Protein AF-A0A7V7VVN2-F1 (afdb_monomer)

Sequence (238 aa):
MSSIFFHPATLAVAMTALPSSGQALAQCAPSSPGPISISSGSCSDPALTIRESANAAPVVDVSGTGSYSGTSVLLTATGTGHGMQVSGNGTATLIGTSPDDVSEVITNGTGGHGLYAVDGGVIEGSYTTVTTYGVSAVGANSSITLIDSSVSTVEENSHGAYAAGGGTITLTRTDFTIYGTAASAAFADAGGEVTLNDLNTFSFGDNAPGAVASGADSNLYGYHSLVVSLKWVRKGTR

Solvent-accessible surface area (backbone atoms only — not comparable to full-atom values): 10818 Å² total; per-residue (Å²): 142,83,88,85,84,84,78,86,80,81,80,80,82,79,77,79,77,72,78,72,77,69,68,73,81,56,40,59,52,50,60,74,51,42,38,32,71,32,54,56,59,60,27,73,45,56,69,72,39,47,26,33,17,73,42,68,53,33,14,35,33,24,24,49,59,3,35,41,37,34,29,24,23,39,27,36,6,60,11,48,6,21,12,29,34,23,21,36,65,4,34,36,38,33,32,22,86,37,93,90,40,38,16,37,23,35,18,71,16,73,89,27,27,12,38,34,14,28,61,27,0,33,37,41,31,28,20,25,38,26,32,48,19,18,34,37,11,33,25,56,66,3,24,37,40,36,33,57,20,38,30,27,24,63,39,66,63,34,37,33,31,34,13,23,50,41,2,31,33,41,36,33,45,30,37,32,45,32,32,19,44,53,12,21,41,34,34,10,30,43,33,1,28,37,37,42,28,47,30,45,40,39,26,40,40,57,75,25,47,59,64,47,62,38,65,63,76,30,36,73,44,76,45,74,70,70,49,74,53,79,62,87,71,80,84,75,87,126

pLDDT: mean 85.25, std 18.92, range [32.41, 98.88]

Radius of gyration: 24.12 Å; Cα contacts (8 Å, |Δi|>4): 794; chains: 1; bounding box: 93×46×77 Å

Foldseek 3Di:
DDDDDDDDDDDDPPPPPDPPPVVVPPQAPPAPQEAGAFQDDEHEDEAATHYEDAEQAESYHWHHAYEYEYELYEFYYNEQHESYEFEDCYEYEFEYPDLVRANEFHHNYPNYASAHFEHQGEYEYESYEYPAAAYEFEAANGEYEYECYEFEHAEALGENYEFEHNGEYEYAAYEYHYHHALYEPEEWEHQTEYEAHNYEYDYDDHNYYHYDFYHPNTYYHYDPDYDYDDDDDDPDDD

InterPro domains:
  IPR012332 Autotransporter, pectate lyase C-like domain superfamily [G3DSA:2.160.20.20] (9-230)

Organism: NCBI:txid94626

Nearest PDB structures (foldseek):
  4mxn-assembly3_C  T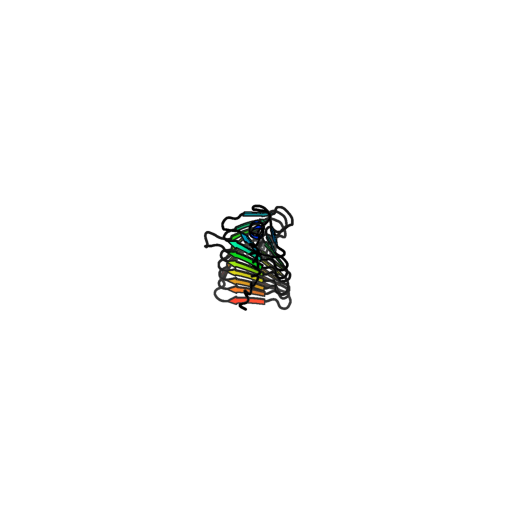M=2.514E-01  e=1.419E-01  Parabacteroides merdae ATCC 43184
  1qjv-assembly2_B  TM=4.614E-01  e=3.048E+00  Dickeya chrysanthemi
  1qcx-assembly1_A  TM=2.615E-01  e=4.143E+00  Aspergillus niger

Secondary structure (DSSP, 8-state):
-----------------PPPGGGSSSTTPSPTTS-EEESSSEEEE-TT-EEEE-SSS-SEEE-TT-EEEEES-EEEE-SSS-SEEEETT-EEEEE-SBTTB-EEEEE-STT--SEEEETT-EEEEESEEEEES-EEEESTT-EEEEES-EEEE-STT-EEEEEETT-EEEEES-EEEEESTT-EEEEEETT-EEEEES-EEEEESTT--SEEEESTT-EEEEES--EEEE--------

Mean predicted aligned error: 9.34 Å

Structure (mmCIF, N/CA/C/O backbone):
data_AF-A0A7V7VVN2-F1
#
_entry.id   AF-A0A7V7VVN2-F1
#
loop_
_atom_site.group_PDB
_atom_site.id
_atom_site.type_symbol
_atom_site.label_atom_id
_atom_site.label_alt_id
_atom_site.label_comp_id
_atom_site.label_asym_id
_atom_site.label_entity_id
_atom_site.label_seq_id
_atom_site.pdbx_PDB_ins_code
_atom_site.Cartn_x
_atom_site.Cartn_y
_atom_site.Cartn_z
_atom_site.occupancy
_atom_site.B_iso_or_equiv
_atom_site.auth_seq_id
_atom_site.auth_comp_id
_atom_site.auth_asym_id
_atom_site.auth_atom_id
_atom_site.pdbx_PDB_model_num
ATOM 1 N N . MET A 1 1 ? -63.634 -33.783 54.717 1.00 43.59 1 MET A N 1
ATOM 2 C CA . MET A 1 1 ? -62.270 -34.031 54.209 1.00 43.59 1 MET A CA 1
ATOM 3 C C . MET A 1 1 ? -62.188 -33.476 52.796 1.00 43.59 1 MET A C 1
ATOM 5 O O . MET A 1 1 ? -62.618 -34.158 51.883 1.00 43.59 1 MET A O 1
ATOM 9 N N . SER A 1 2 ? -61.702 -32.246 52.629 1.00 40.12 2 SER A N 1
ATOM 10 C CA . SER A 1 2 ? -61.303 -31.709 51.320 1.00 40.12 2 SER A CA 1
ATOM 11 C C . SER A 1 2 ? -60.062 -30.854 51.540 1.00 40.12 2 SER A C 1
ATOM 13 O O . SER A 1 2 ? -60.111 -29.868 52.269 1.00 40.12 2 SER A O 1
ATOM 15 N N . SER A 1 3 ? -58.940 -31.324 50.999 1.00 45.97 3 SER A N 1
ATOM 16 C CA . SER A 1 3 ? -57.610 -30.731 51.133 1.00 45.97 3 SER A CA 1
ATOM 17 C C . SER A 1 3 ? -57.438 -29.595 50.125 1.00 45.97 3 SER A C 1
ATOM 19 O O . SER A 1 3 ? -57.716 -29.781 48.941 1.00 45.97 3 SER A O 1
ATOM 21 N N . ILE A 1 4 ? -56.972 -28.437 50.591 1.00 45.12 4 ILE A N 1
ATOM 22 C CA . ILE A 1 4 ? -56.553 -27.306 49.759 1.00 45.12 4 ILE A CA 1
ATOM 23 C C . ILE A 1 4 ? -55.031 -27.415 49.616 1.00 45.12 4 ILE A C 1
ATOM 25 O O . ILE A 1 4 ? -54.302 -27.195 50.580 1.00 45.12 4 ILE A O 1
ATOM 29 N N . PHE A 1 5 ? -54.549 -27.780 48.427 1.00 43.75 5 PHE A N 1
ATOM 30 C CA . PHE A 1 5 ? -53.121 -27.768 48.104 1.00 43.75 5 PHE A CA 1
ATOM 31 C C . PHE A 1 5 ? -52.733 -26.398 47.536 1.00 43.75 5 PHE A C 1
ATOM 33 O O . PHE A 1 5 ? -53.078 -26.070 46.402 1.00 43.75 5 PHE A O 1
ATOM 40 N N . PHE A 1 6 ? -51.991 -25.610 48.314 1.00 39.72 6 PHE A N 1
ATOM 41 C CA . PHE A 1 6 ? -51.293 -24.420 47.827 1.00 39.72 6 PHE A CA 1
ATOM 42 C C . PHE A 1 6 ? -49.953 -24.834 47.202 1.00 39.72 6 PHE A C 1
ATOM 44 O O . PHE A 1 6 ? -49.090 -25.378 47.886 1.00 39.72 6 PHE A O 1
ATOM 51 N N . HIS A 1 7 ? -49.785 -24.575 45.904 1.00 41.22 7 HIS A N 1
ATOM 52 C CA . HIS A 1 7 ? -48.501 -24.674 45.205 1.00 41.22 7 HIS A CA 1
ATOM 53 C C . HIS A 1 7 ? -47.786 -23.313 45.260 1.00 41.22 7 HIS A C 1
ATOM 55 O O . HIS A 1 7 ? -48.361 -22.325 44.797 1.00 41.22 7 HIS A O 1
ATOM 61 N N . PRO A 1 8 ? -46.550 -23.219 45.777 1.00 46.47 8 PRO A N 1
ATOM 62 C CA . PRO A 1 8 ? -45.739 -22.019 45.623 1.00 46.47 8 PRO A CA 1
ATOM 63 C C . PRO A 1 8 ? -45.139 -21.983 44.210 1.00 46.47 8 PRO A C 1
ATOM 65 O O . PRO A 1 8 ? -44.318 -22.823 43.848 1.00 46.47 8 PRO A O 1
ATOM 68 N N . ALA A 1 9 ? -45.562 -21.010 43.403 1.00 46.16 9 ALA A N 1
ATOM 69 C CA . ALA A 1 9 ? -44.950 -20.709 42.114 1.00 46.16 9 ALA A CA 1
ATOM 70 C C . ALA A 1 9 ? -43.686 -19.864 42.338 1.00 46.16 9 ALA A C 1
ATOM 72 O O . ALA A 1 9 ? -43.759 -18.689 42.696 1.00 46.16 9 ALA A O 1
ATOM 73 N N . THR A 1 10 ? -42.517 -20.468 42.147 1.00 52.72 10 THR A N 1
ATOM 74 C CA . THR A 1 10 ? -41.225 -19.779 42.111 1.00 52.72 10 THR A CA 1
ATOM 75 C C . THR A 1 10 ? -41.115 -18.993 40.803 1.00 52.72 10 THR A C 1
ATOM 77 O O . THR A 1 10 ? -40.982 -19.571 39.727 1.00 52.72 10 THR A O 1
ATOM 80 N N . LEU A 1 11 ? -41.189 -17.663 40.886 1.00 41.72 11 LEU A N 1
ATOM 81 C CA . LEU A 1 11 ? -40.954 -16.766 39.755 1.00 41.72 11 LEU A CA 1
ATOM 82 C C . LEU A 1 11 ? -39.443 -16.720 39.463 1.00 41.72 11 LEU A C 1
ATOM 84 O O . LEU A 1 11 ? -38.673 -16.158 40.242 1.00 41.72 11 LEU A O 1
ATOM 88 N N . ALA A 1 12 ? -39.006 -17.319 38.357 1.00 46.41 12 ALA A N 1
ATOM 89 C CA . ALA A 1 12 ? -37.645 -17.156 37.860 1.00 46.41 12 ALA A CA 1
ATOM 90 C C . ALA A 1 12 ? -37.516 -15.772 37.204 1.00 46.41 12 ALA A C 1
ATOM 92 O O . ALA A 1 12 ? -38.099 -15.515 36.151 1.00 46.41 12 ALA A O 1
ATOM 93 N N . VAL A 1 13 ? -36.769 -14.868 37.838 1.00 50.28 13 VAL A N 1
ATOM 94 C CA . VAL A 1 13 ? -36.399 -13.575 37.252 1.00 50.28 13 VAL A CA 1
ATOM 95 C C . VAL A 1 13 ? -35.344 -13.836 36.180 1.00 50.28 13 VAL A C 1
ATOM 97 O O . VAL A 1 13 ? -34.174 -14.059 36.484 1.00 50.28 13 VAL A O 1
ATOM 100 N N . ALA A 1 14 ? -35.760 -13.833 34.915 1.00 50.06 14 ALA A N 1
ATOM 101 C CA . ALA A 1 14 ? -34.842 -13.770 33.789 1.00 50.06 14 ALA A CA 1
ATOM 102 C C . ALA A 1 14 ? -34.215 -12.369 33.762 1.00 50.06 14 ALA A C 1
ATOM 104 O O . ALA A 1 14 ? -34.822 -11.410 33.287 1.00 50.06 14 ALA A O 1
ATOM 105 N N . MET A 1 15 ? -33.007 -12.236 34.312 1.00 48.28 15 MET A N 1
ATOM 106 C CA . MET A 1 15 ? -32.186 -11.050 34.093 1.00 48.28 15 MET A CA 1
ATOM 107 C C . MET A 1 15 ? -31.714 -11.056 32.640 1.00 48.28 15 MET A C 1
ATOM 109 O O . MET A 1 15 ? -30.747 -11.724 32.285 1.00 48.28 15 MET A O 1
ATOM 113 N N . THR A 1 16 ? -32.416 -10.319 31.785 1.00 50.59 16 THR A N 1
ATOM 114 C CA . THR A 1 16 ? -31.908 -9.926 30.473 1.00 50.59 16 THR A CA 1
ATOM 115 C C . THR A 1 16 ? -30.724 -8.992 30.697 1.00 50.59 16 THR A C 1
ATOM 117 O O . THR A 1 16 ? -30.901 -7.796 30.932 1.00 50.59 16 THR A O 1
ATOM 120 N N . ALA A 1 17 ? -29.512 -9.546 30.679 1.00 51.75 17 ALA A N 1
ATOM 121 C CA . ALA A 1 17 ? -28.296 -8.760 30.570 1.00 51.75 17 ALA A CA 1
ATOM 122 C C . ALA A 1 17 ? -28.337 -8.033 29.219 1.00 51.75 17 ALA A C 1
ATOM 124 O O . ALA A 1 17 ? -28.135 -8.638 28.168 1.00 51.75 17 ALA A O 1
ATOM 125 N N . LEU A 1 18 ? -28.665 -6.741 29.245 1.00 44.03 18 LEU A N 1
ATOM 126 C CA . LEU A 1 18 ? -28.418 -5.847 28.121 1.00 44.03 18 LEU A CA 1
ATOM 127 C C . LEU A 1 18 ? -26.902 -5.870 27.865 1.00 44.03 18 LEU A C 1
ATOM 129 O O . LEU A 1 18 ? -26.152 -5.537 28.789 1.00 44.03 18 LEU A O 1
ATOM 133 N N . PRO A 1 19 ? -26.421 -6.283 26.678 1.00 47.06 19 PRO A N 1
ATOM 134 C CA . PRO A 1 19 ? -25.006 -6.175 26.371 1.00 47.06 19 PRO A CA 1
ATOM 135 C C . PRO A 1 19 ? -24.625 -4.698 26.461 1.00 47.06 19 PRO A C 1
ATOM 137 O O . PRO A 1 19 ? -25.314 -3.825 25.928 1.00 47.06 19 PRO A O 1
ATOM 140 N N . SER A 1 20 ? -23.561 -4.413 27.209 1.00 42.78 20 SER A N 1
ATOM 141 C CA . SER A 1 20 ? -23.074 -3.057 27.390 1.00 42.78 20 SER A CA 1
ATOM 142 C C . SER A 1 20 ? -22.693 -2.482 26.025 1.00 42.78 20 SER A C 1
ATOM 144 O O . SER A 1 20 ? -21.776 -2.943 25.350 1.00 42.78 20 SER A O 1
ATOM 146 N N . SER A 1 21 ? -23.374 -1.416 25.620 1.00 50.53 21 SER A N 1
ATOM 147 C CA . SER A 1 21 ? -23.094 -0.634 24.410 1.00 50.53 21 SER A CA 1
ATOM 148 C C . SER A 1 21 ? -21.743 0.107 24.451 1.00 50.53 21 SER A C 1
ATOM 150 O O . SER A 1 21 ? -21.487 0.979 23.627 1.00 50.53 21 SER A O 1
ATOM 152 N N . GLY A 1 22 ? -20.861 -0.231 25.399 1.00 44.03 22 GLY A N 1
ATOM 153 C CA . GLY A 1 22 ? -19.520 0.336 25.535 1.00 44.03 22 GLY A CA 1
ATOM 154 C C . GLY A 1 22 ? -18.518 -0.172 24.493 1.00 44.03 22 GLY A C 1
ATOM 155 O O . GLY A 1 22 ? -17.487 0.463 24.309 1.00 44.03 22 GLY A O 1
ATOM 156 N N . GLN A 1 23 ? -18.808 -1.270 23.781 1.00 45.94 23 GLN A N 1
ATOM 157 C CA . GLN A 1 23 ? -17.908 -1.794 22.741 1.00 45.94 23 GLN A CA 1
ATOM 158 C C . GLN A 1 23 ? -17.978 -1.037 21.405 1.00 45.94 23 GLN A C 1
ATOM 160 O O . GLN A 1 23 ? -17.059 -1.155 20.602 1.00 45.94 23 GLN A O 1
ATOM 165 N N . ALA A 1 24 ? -19.020 -0.236 21.161 1.00 42.53 24 ALA A N 1
ATOM 166 C CA . ALA A 1 24 ? -19.180 0.480 19.891 1.00 42.53 24 ALA A CA 1
ATOM 167 C C . ALA A 1 24 ? -18.368 1.790 19.815 1.00 42.53 24 ALA A C 1
ATOM 169 O O . ALA A 1 24 ? -18.015 2.226 18.728 1.00 42.53 24 ALA A O 1
ATOM 170 N N . LEU A 1 25 ? -18.035 2.415 20.953 1.00 44.66 25 LEU A N 1
ATOM 171 C CA . LEU A 1 25 ? -17.376 3.733 20.987 1.00 44.66 25 LEU A CA 1
ATOM 172 C C . LEU A 1 25 ? -15.837 3.675 21.003 1.00 44.66 25 LEU A C 1
ATOM 174 O O . LEU A 1 25 ? -15.193 4.713 20.891 1.00 44.66 25 LEU A O 1
ATOM 178 N N . ALA A 1 26 ? -15.241 2.485 21.130 1.00 58.12 26 ALA A N 1
ATOM 179 C CA . ALA A 1 26 ? -13.785 2.294 21.174 1.00 58.12 26 ALA A CA 1
ATOM 180 C C . ALA A 1 26 ? -13.208 1.631 19.911 1.00 58.12 26 ALA A C 1
ATOM 182 O O . ALA A 1 26 ? -12.018 1.330 19.882 1.00 58.12 26 ALA A O 1
ATOM 183 N N . GLN A 1 27 ? -14.030 1.394 18.880 1.00 71.94 27 GLN A N 1
ATOM 184 C CA . GLN A 1 27 ? -13.643 0.586 17.716 1.00 71.94 27 GLN A CA 1
ATOM 185 C C . GLN A 1 27 ? -12.434 1.150 16.961 1.00 71.94 27 GLN A C 1
ATOM 187 O O . GLN A 1 27 ? -11.664 0.382 16.404 1.00 71.94 27 GLN A O 1
ATOM 192 N N . CYS A 1 28 ? -12.233 2.469 16.993 1.00 83.69 28 CYS A N 1
ATOM 193 C CA . CYS A 1 28 ? -11.186 3.159 16.243 1.00 83.69 28 CYS A CA 1
ATOM 194 C C . CYS A 1 28 ? -10.480 4.232 17.080 1.00 83.69 28 CYS A C 1
ATOM 196 O O . CYS A 1 28 ? -10.385 5.388 16.663 1.00 83.69 28 CYS A O 1
ATOM 198 N N . ALA A 1 29 ? -10.059 3.879 18.297 1.00 86.06 29 ALA A N 1
ATOM 199 C CA . ALA A 1 29 ? -9.281 4.774 19.148 1.00 86.06 29 ALA A CA 1
ATOM 200 C C . ALA A 1 29 ? -7.781 4.735 18.780 1.00 86.06 29 ALA A C 1
ATOM 202 O O . ALA A 1 29 ? -7.261 3.651 18.513 1.00 86.06 29 ALA A O 1
ATOM 203 N N . PRO A 1 30 ? -7.062 5.872 18.840 1.00 88.62 30 PRO A N 1
ATOM 204 C CA . PRO A 1 30 ? -7.548 7.234 19.074 1.00 88.62 30 PRO A CA 1
ATOM 205 C C . PRO A 1 30 ? -8.419 7.766 17.926 1.00 88.62 30 PRO A C 1
ATOM 207 O O . PRO A 1 30 ? -8.302 7.349 16.773 1.00 88.62 30 PRO A O 1
ATOM 210 N N . SER A 1 31 ? -9.298 8.717 18.254 1.00 87.38 31 SER A N 1
ATOM 211 C CA . SER A 1 31 ? -10.124 9.390 17.252 1.00 87.38 31 SER A CA 1
ATOM 212 C C . SER A 1 31 ? -9.262 10.085 16.199 1.00 87.38 31 SER A C 1
ATOM 214 O O . SER A 1 31 ? -8.159 10.555 16.493 1.00 87.38 31 SER A O 1
ATOM 216 N N . SER A 1 32 ? -9.806 10.201 14.989 1.00 89.19 32 SER A N 1
ATOM 217 C CA . SER A 1 32 ? -9.239 11.034 13.927 1.00 89.19 32 SER A CA 1
ATOM 218 C C . SER A 1 32 ? -8.859 12.435 14.459 1.00 89.19 32 SER A C 1
ATOM 220 O O . SER A 1 32 ? -9.611 12.998 15.265 1.00 89.19 32 SER A O 1
ATOM 222 N N . PRO A 1 33 ? -7.690 12.987 14.074 1.00 94.00 33 PRO A N 1
ATOM 223 C CA . PRO A 1 33 ? -6.771 12.496 13.041 1.00 94.00 33 PRO A CA 1
ATOM 224 C C . PRO A 1 33 ? -5.672 11.535 13.535 1.00 94.00 33 PRO A C 1
ATOM 226 O O . PRO A 1 33 ? -4.706 11.306 12.819 1.00 94.00 33 PRO A O 1
ATOM 229 N N . GLY A 1 34 ? -5.766 10.971 14.744 1.00 94.69 34 GLY A N 1
ATOM 230 C CA . GLY A 1 34 ? -4.698 10.122 15.291 1.00 94.69 34 GLY A CA 1
ATOM 231 C C . GLY A 1 34 ? -4.498 8.784 14.551 1.00 94.69 34 GLY A C 1
ATOM 232 O O . GLY A 1 34 ? -5.464 8.248 13.990 1.00 94.69 34 GLY A O 1
ATOM 233 N N . PRO A 1 35 ? -3.276 8.213 14.588 1.00 96.44 35 PRO A N 1
ATOM 234 C CA . PRO A 1 35 ? -3.008 6.889 14.035 1.00 96.44 35 PRO A CA 1
ATOM 235 C C . PRO A 1 35 ? -3.630 5.803 14.915 1.00 96.44 35 PRO A C 1
ATOM 237 O O . PRO A 1 35 ? -3.814 6.014 16.113 1.00 96.44 35 PRO A O 1
ATOM 240 N N . ILE A 1 36 ? -3.918 4.633 14.349 1.00 96.81 36 ILE A N 1
ATOM 241 C CA . ILE A 1 36 ? -4.551 3.512 15.063 1.00 96.81 36 ILE A CA 1
ATOM 242 C C . ILE A 1 36 ? -3.687 2.259 15.018 1.00 96.81 36 ILE A C 1
ATOM 244 O O . ILE A 1 36 ? -2.997 2.009 14.034 1.00 96.81 36 ILE A O 1
ATOM 248 N N . SER A 1 37 ? -3.769 1.456 16.079 1.00 96.81 37 SER A N 1
ATOM 249 C CA . SER A 1 37 ? -3.183 0.116 16.137 1.00 96.81 37 SER A CA 1
ATOM 250 C C . SER A 1 37 ? -4.231 -0.876 16.641 1.00 96.81 37 SER A C 1
ATOM 252 O O . SER A 1 37 ? -4.845 -0.663 17.690 1.00 96.81 37 SER A O 1
ATOM 254 N N . ILE A 1 38 ? -4.475 -1.935 15.868 1.00 96.88 38 ILE A N 1
ATOM 255 C CA . ILE A 1 38 ? -5.546 -2.914 16.080 1.00 96.88 38 ILE A CA 1
ATOM 256 C C . ILE A 1 38 ? -4.926 -4.310 16.084 1.00 96.88 38 ILE A C 1
ATOM 258 O O . ILE A 1 38 ? -4.647 -4.883 15.036 1.00 96.88 38 ILE A O 1
ATOM 262 N N . SER A 1 39 ? -4.740 -4.891 17.267 1.00 96.75 39 SER A N 1
ATOM 263 C CA . SER A 1 39 ? -4.233 -6.266 17.413 1.00 96.75 39 SER A CA 1
ATOM 264 C C . SER A 1 39 ? -5.342 -7.323 17.520 1.00 96.75 39 SER A C 1
ATOM 266 O O . SER A 1 39 ? -5.097 -8.526 17.397 1.00 96.75 39 SER A O 1
ATOM 268 N N . SER A 1 40 ? -6.577 -6.883 17.777 1.00 94.69 40 SER A N 1
ATOM 269 C CA . SER A 1 40 ? -7.787 -7.708 17.840 1.00 94.69 40 SER A CA 1
ATOM 270 C C . SER A 1 40 ? -9.037 -6.840 17.664 1.00 94.69 40 SER A C 1
ATOM 272 O O . SER A 1 40 ? -8.998 -5.634 17.903 1.00 94.69 40 SER A O 1
ATOM 274 N N . GLY A 1 41 ? -10.155 -7.453 17.268 1.00 94.75 41 GLY A N 1
ATOM 275 C CA . GLY A 1 41 ? -11.400 -6.731 16.998 1.00 94.75 41 GLY A CA 1
ATOM 276 C C . GLY A 1 41 ? -11.381 -6.015 15.648 1.00 94.75 41 GLY A C 1
ATOM 277 O O . GLY A 1 41 ? -10.579 -6.342 14.776 1.00 94.75 41 GLY A O 1
ATOM 278 N N . SER A 1 42 ? -12.292 -5.060 15.466 1.00 95.38 42 SER A N 1
ATOM 279 C CA . SER A 1 42 ? -12.469 -4.358 14.194 1.00 95.38 42 SER A CA 1
ATOM 280 C C . SER A 1 42 ? -12.612 -2.852 14.377 1.00 95.38 42 SER A C 1
ATOM 282 O O . SER A 1 42 ? -13.351 -2.410 15.260 1.00 95.38 42 SER A O 1
ATOM 284 N N . CYS A 1 43 ? -11.994 -2.095 13.477 1.00 95.88 43 CYS A N 1
ATOM 285 C CA . CYS A 1 43 ? -12.209 -0.666 13.292 1.00 95.88 43 CYS A CA 1
ATOM 286 C C . CYS A 1 43 ? -12.794 -0.408 11.903 1.00 95.88 43 CYS A C 1
ATOM 288 O O . CYS A 1 43 ? -12.300 -0.957 10.919 1.00 95.88 43 CYS A O 1
ATOM 290 N N . SER A 1 44 ? -13.806 0.456 11.819 1.00 96.25 44 SER A N 1
ATOM 291 C CA . SER A 1 44 ? -14.288 0.982 10.547 1.00 96.25 44 SER A CA 1
ATOM 292 C C . SER A 1 44 ? -14.280 2.503 10.565 1.00 96.25 44 SER A C 1
ATOM 294 O O . SER A 1 44 ? -14.974 3.116 11.376 1.00 96.25 44 SER A O 1
ATOM 296 N N . ASP A 1 45 ? -13.537 3.097 9.638 1.00 96.06 45 ASP A N 1
ATOM 297 C CA . ASP A 1 45 ? -13.573 4.531 9.389 1.00 96.06 45 ASP A CA 1
ATOM 298 C C . ASP A 1 45 ? -14.566 4.846 8.261 1.00 96.06 45 ASP A C 1
ATOM 300 O O . ASP A 1 45 ? -14.488 4.242 7.184 1.00 96.06 45 ASP A O 1
ATOM 304 N N . PRO A 1 46 ? -15.505 5.783 8.478 1.00 92.38 46 PRO A N 1
ATOM 305 C CA . PRO A 1 46 ? -16.405 6.237 7.428 1.00 92.38 46 PRO A CA 1
ATOM 306 C C . PRO A 1 46 ? -15.689 7.139 6.409 1.00 92.38 46 PRO A C 1
ATOM 308 O O . PRO A 1 46 ? -14.586 7.634 6.660 1.00 92.38 46 PRO A O 1
ATOM 311 N N . ALA A 1 47 ? -16.381 7.412 5.298 1.00 93.88 47 ALA A N 1
ATOM 312 C CA . ALA A 1 47 ? -15.972 8.373 4.271 1.00 93.88 47 ALA A CA 1
ATOM 313 C C . ALA A 1 47 ? -15.448 9.689 4.854 1.00 93.88 47 ALA A C 1
ATOM 315 O O . ALA A 1 47 ? -16.017 10.224 5.810 1.00 93.88 47 ALA A O 1
ATOM 316 N N . LEU A 1 48 ? -14.391 10.219 4.230 1.00 90.94 48 LEU A N 1
ATOM 317 C CA . LEU A 1 48 ? -13.731 11.481 4.576 1.00 90.94 48 LEU A CA 1
ATOM 318 C C . LEU A 1 48 ? -13.012 11.473 5.933 1.00 90.94 48 LEU A C 1
ATOM 320 O O . LEU A 1 48 ? -12.632 12.532 6.440 1.00 90.94 48 LEU A O 1
ATOM 324 N N . THR A 1 49 ? -12.801 10.299 6.535 1.00 96.25 49 THR A N 1
ATOM 325 C CA . THR A 1 49 ? -11.961 10.200 7.731 1.00 96.25 49 THR A CA 1
ATOM 326 C C . THR A 1 49 ? -10.503 10.439 7.364 1.00 96.25 4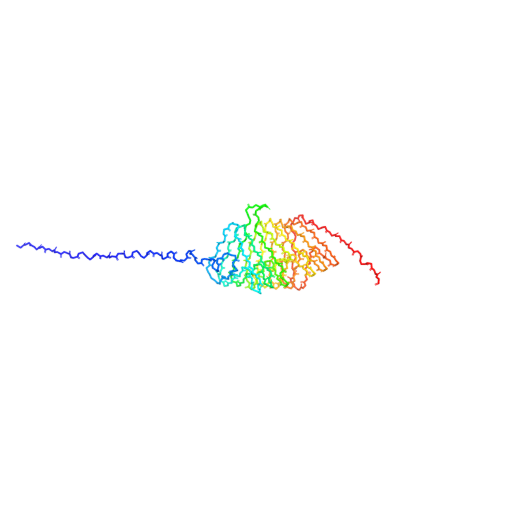9 THR A C 1
ATOM 328 O O . THR A 1 49 ? -9.962 9.794 6.468 1.00 96.25 49 THR A O 1
ATOM 331 N N . ILE A 1 50 ? -9.858 11.341 8.101 1.00 97.62 50 ILE A N 1
ATOM 332 C CA . ILE A 1 50 ? -8.430 11.631 7.969 1.00 97.62 50 ILE A CA 1
ATOM 333 C C . ILE A 1 50 ? -7.690 10.969 9.127 1.00 97.62 50 ILE A C 1
ATOM 335 O O . ILE A 1 50 ? -8.117 11.085 10.279 1.00 97.62 50 ILE A O 1
ATOM 339 N N . ARG A 1 51 ? -6.570 10.308 8.854 1.00 97.69 51 ARG A N 1
ATOM 340 C CA . ARG A 1 51 ? -5.622 9.859 9.878 1.00 97.69 51 ARG A CA 1
ATOM 341 C C . ARG A 1 51 ? -4.209 10.210 9.476 1.00 97.69 51 ARG A C 1
ATOM 343 O O . ARG A 1 51 ? -3.858 10.164 8.300 1.00 97.69 51 ARG A O 1
ATOM 350 N N . GLU A 1 52 ? -3.389 10.527 10.465 1.00 97.06 52 GLU A N 1
ATOM 351 C CA . GLU A 1 52 ? -2.029 10.984 10.238 1.00 97.06 52 GLU A CA 1
ATOM 352 C C . GLU A 1 52 ? -1.054 10.394 11.258 1.00 97.06 52 GLU A C 1
ATOM 354 O O . GLU A 1 52 ? -1.382 10.201 12.430 1.00 97.06 52 GLU A O 1
ATOM 359 N N . SER A 1 53 ? 0.181 10.149 10.823 1.00 96.31 53 SER A N 1
ATOM 360 C CA . SER A 1 53 ? 1.297 9.810 11.707 1.00 96.31 53 SER A CA 1
ATOM 361 C C . SER A 1 53 ? 2.548 10.581 11.304 1.00 96.31 53 SER A C 1
ATOM 363 O O . SER A 1 53 ? 3.028 10.475 10.177 1.00 96.31 53 SER A O 1
ATOM 365 N N . ALA A 1 54 ? 3.105 11.344 12.245 1.00 95.00 54 ALA A N 1
ATOM 366 C CA . ALA A 1 54 ? 4.357 12.087 12.063 1.00 95.00 54 ALA A CA 1
ATOM 367 C C . ALA A 1 54 ? 5.590 11.355 12.619 1.00 95.00 54 ALA A C 1
ATOM 369 O O . ALA A 1 54 ? 6.699 11.883 12.589 1.00 95.00 54 ALA A O 1
ATOM 370 N N . ASN A 1 55 ? 5.40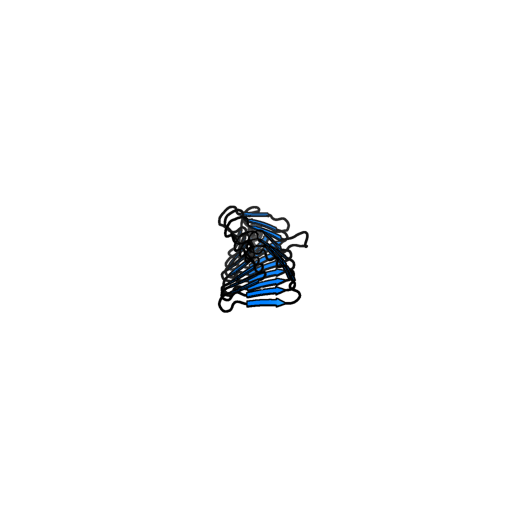4 10.144 13.150 1.00 92.38 55 ASN A N 1
ATOM 371 C CA . ASN A 1 55 ? 6.446 9.378 13.830 1.00 92.38 55 ASN A CA 1
ATOM 372 C C . ASN A 1 55 ? 6.794 8.108 13.040 1.00 92.38 55 ASN A C 1
ATOM 374 O O . ASN A 1 55 ? 6.331 7.898 11.924 1.00 92.38 55 ASN A O 1
ATOM 378 N N . ALA A 1 56 ? 7.601 7.236 13.644 1.00 94.50 56 ALA A N 1
ATOM 379 C CA . ALA A 1 56 ? 7.932 5.930 13.077 1.00 94.50 56 ALA A CA 1
ATOM 380 C C . ALA A 1 56 ? 6.763 4.924 13.095 1.00 94.50 56 ALA A C 1
ATOM 382 O O . ALA A 1 56 ? 6.867 3.862 12.491 1.00 94.50 56 ALA A O 1
ATOM 383 N N . ALA A 1 57 ? 5.667 5.225 13.797 1.00 95.12 57 ALA A N 1
ATOM 384 C CA . ALA A 1 57 ? 4.489 4.363 13.825 1.00 95.12 57 ALA A CA 1
ATOM 385 C C . ALA A 1 57 ? 3.695 4.474 12.508 1.00 95.12 57 ALA A C 1
ATOM 387 O O . ALA A 1 57 ? 3.559 5.595 12.001 1.00 95.12 57 ALA A O 1
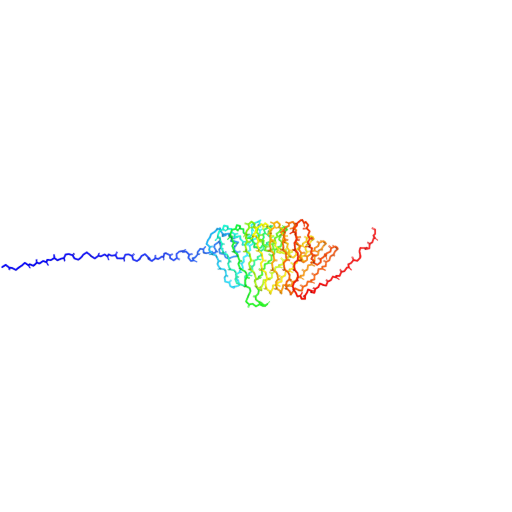ATOM 388 N N . PRO A 1 58 ? 3.127 3.371 11.982 1.00 97.44 58 PRO A N 1
ATOM 389 C CA . PRO A 1 58 ? 2.201 3.432 10.855 1.00 97.44 58 PRO A CA 1
ATOM 390 C C . PRO A 1 58 ? 0.970 4.304 11.151 1.00 97.44 58 PRO A C 1
ATOM 392 O O . PRO A 1 58 ? 0.601 4.478 12.315 1.00 97.44 58 PRO A O 1
ATOM 395 N N . VAL A 1 59 ? 0.310 4.840 10.117 1.00 98.00 59 VAL A N 1
ATOM 396 C CA . VAL A 1 59 ? -0.975 5.554 10.301 1.00 98.00 59 VAL A CA 1
ATOM 397 C C . VAL A 1 59 ? -2.068 4.573 10.715 1.00 98.00 59 VAL A C 1
ATOM 399 O O . VAL A 1 59 ? -2.832 4.840 11.644 1.00 98.00 59 VAL A O 1
ATOM 402 N N . VAL A 1 60 ? -2.118 3.425 10.041 1.00 98.25 60 VAL A N 1
ATOM 403 C CA . VAL A 1 60 ? -2.953 2.282 10.407 1.00 98.25 60 VAL A CA 1
ATOM 404 C C . VAL A 1 60 ? -2.052 1.068 10.576 1.00 98.25 60 VAL A C 1
ATOM 406 O O . VAL A 1 60 ? -1.396 0.646 9.629 1.00 98.25 60 VAL A O 1
ATOM 409 N N . ASP A 1 61 ? -2.021 0.513 11.780 1.00 98.25 61 ASP A N 1
ATOM 410 C CA . ASP A 1 61 ? -1.321 -0.726 12.107 1.00 98.25 61 ASP A CA 1
ATOM 411 C C . ASP A 1 61 ? -2.343 -1.804 12.487 1.00 98.25 61 ASP A C 1
ATOM 413 O O . ASP A 1 61 ? -3.128 -1.639 13.421 1.00 98.25 61 ASP A O 1
ATOM 417 N N . VAL A 1 62 ? -2.364 -2.912 11.754 1.00 98.50 62 VAL A N 1
ATOM 418 C CA . VAL A 1 62 ? -3.227 -4.060 12.043 1.00 98.50 62 VAL A CA 1
ATOM 419 C C . VAL A 1 62 ? -2.353 -5.281 12.272 1.00 98.50 62 VAL A C 1
ATOM 421 O O . VA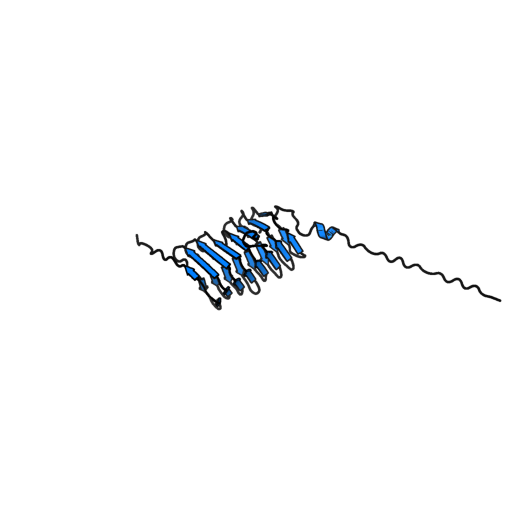L A 1 62 ? -1.496 -5.620 11.461 1.00 98.50 62 VAL A O 1
ATOM 424 N N . SER A 1 63 ? -2.575 -5.979 13.376 1.00 97.94 63 SER A N 1
ATOM 425 C CA . SER A 1 63 ? -1.816 -7.173 13.740 1.00 97.94 63 SER A CA 1
ATOM 426 C C . SER A 1 63 ? -2.720 -8.244 14.345 1.00 97.94 63 SER A C 1
ATOM 428 O O . SER A 1 63 ? -3.906 -8.016 14.594 1.00 97.94 63 SER A O 1
ATOM 430 N N . GLY A 1 64 ? -2.172 -9.435 14.594 1.00 95.75 64 GLY A N 1
ATOM 431 C CA . GLY A 1 64 ? -2.888 -10.499 15.299 1.00 95.75 64 GLY A CA 1
ATOM 432 C C . GLY A 1 64 ? -4.133 -10.946 14.537 1.00 95.75 64 GLY A C 1
ATOM 433 O O . GLY A 1 64 ? -4.007 -11.489 13.451 1.00 95.75 64 GLY A O 1
ATOM 434 N N . THR A 1 65 ? -5.319 -10.744 15.111 1.00 95.62 65 THR A N 1
ATOM 435 C CA . THR A 1 65 ? -6.613 -10.992 14.440 1.00 95.62 65 THR A CA 1
ATOM 436 C C . THR A 1 65 ? -7.417 -9.700 14.281 1.00 95.62 65 THR A C 1
ATOM 438 O O . THR A 1 65 ? -8.649 -9.722 14.304 1.00 95.62 65 THR A O 1
ATOM 441 N N . GLY A 1 66 ? -6.729 -8.558 14.252 1.00 97.69 66 GLY A N 1
ATOM 442 C CA . GLY A 1 66 ? -7.331 -7.256 14.018 1.00 97.69 66 GLY A CA 1
ATOM 443 C C . GLY A 1 66 ? -7.875 -7.123 12.599 1.00 97.69 66 GLY A C 1
ATOM 444 O O . GLY A 1 66 ? -7.398 -7.769 11.662 1.00 97.69 66 GLY A O 1
ATOM 445 N N . SER A 1 67 ? -8.877 -6.264 12.441 1.00 98.19 67 SER A N 1
ATOM 446 C CA . SER A 1 67 ? -9.442 -5.931 11.139 1.00 98.19 67 SER A CA 1
ATOM 447 C C . SER A 1 67 ? -9.696 -4.431 11.007 1.00 98.19 67 SER A C 1
ATOM 449 O O . SER A 1 67 ? -10.216 -3.799 11.930 1.00 98.19 67 SER A O 1
ATOM 451 N N . TYR A 1 68 ? -9.333 -3.859 9.864 1.00 98.44 68 TYR A N 1
ATOM 452 C CA . TYR A 1 68 ? -9.600 -2.464 9.522 1.00 98.44 68 TYR A CA 1
ATOM 453 C C . TYR A 1 68 ? -10.425 -2.343 8.236 1.00 98.44 68 TYR A C 1
ATOM 455 O O . TYR A 1 68 ? -10.193 -3.063 7.267 1.00 98.44 68 TYR A O 1
ATOM 463 N N . SER A 1 69 ? -11.363 -1.398 8.208 1.00 98.00 69 SER A N 1
ATOM 464 C CA . SER A 1 69 ? -12.130 -1.034 7.015 1.00 98.00 69 SER A CA 1
ATOM 465 C C . SER A 1 69 ? -12.209 0.481 6.872 1.00 98.00 69 SER A C 1
ATOM 467 O O . SER A 1 69 ? -12.871 1.145 7.667 1.00 98.00 69 SER A O 1
ATOM 469 N N . GLY A 1 70 ? -11.568 1.028 5.845 1.00 97.38 70 GLY A N 1
ATOM 470 C CA . GLY A 1 70 ? -11.677 2.435 5.467 1.00 97.38 70 GLY A CA 1
ATOM 471 C C . GLY A 1 70 ? -12.510 2.588 4.200 1.00 97.38 70 GLY A C 1
ATOM 472 O O . GLY A 1 70 ? -12.246 1.922 3.202 1.00 97.38 70 GLY A O 1
ATOM 473 N N . THR A 1 71 ? -13.514 3.464 4.222 1.00 96.50 71 THR A N 1
ATOM 474 C CA . THR A 1 71 ? -14.194 3.926 3.001 1.00 96.50 71 THR A CA 1
ATOM 475 C C . THR A 1 71 ? -13.790 5.364 2.725 1.00 96.50 71 THR A C 1
ATOM 477 O O . THR A 1 71 ? -13.901 6.168 3.640 1.00 96.50 71 THR A O 1
ATOM 480 N N . SER A 1 72 ? -13.325 5.685 1.515 1.00 97.00 72 SER A N 1
ATOM 481 C CA . SER A 1 72 ? -12.887 7.028 1.079 1.00 97.00 72 SER A CA 1
ATOM 482 C C . SER A 1 72 ? -12.105 7.798 2.155 1.00 97.00 72 SER A C 1
ATOM 484 O O . SER A 1 72 ? -12.444 8.930 2.517 1.00 97.00 72 SER A O 1
ATOM 486 N N . VAL A 1 73 ? -11.121 7.127 2.758 1.00 97.81 73 VAL A N 1
ATOM 487 C CA . VAL A 1 73 ? -10.290 7.678 3.838 1.00 97.81 73 VAL A CA 1
ATOM 488 C C . VAL A 1 73 ? -9.044 8.351 3.277 1.00 97.81 73 VAL A C 1
ATOM 490 O O . VAL A 1 73 ? -8.599 8.014 2.184 1.00 97.81 73 VAL A O 1
ATOM 493 N N . LEU A 1 74 ? -8.447 9.252 4.055 1.00 98.12 74 LEU A N 1
ATOM 494 C CA . LEU A 1 74 ? -7.134 9.830 3.779 1.00 98.12 74 LEU A CA 1
ATOM 495 C C . LEU A 1 74 ? -6.152 9.434 4.885 1.00 98.12 74 LEU A C 1
ATOM 497 O O . LEU A 1 74 ? -6.321 9.830 6.041 1.00 98.12 74 LEU A O 1
ATOM 501 N N . LEU A 1 75 ? -5.120 8.672 4.529 1.00 98.25 75 LEU A N 1
ATOM 502 C CA . LEU A 1 75 ? -4.052 8.242 5.432 1.00 98.25 75 LEU A CA 1
ATOM 503 C C . LEU A 1 75 ? -2.746 8.957 5.072 1.00 98.25 75 LEU A C 1
ATOM 505 O O . LEU A 1 75 ? -2.206 8.738 3.990 1.00 98.25 75 LEU A O 1
ATOM 509 N N . THR A 1 76 ? -2.206 9.764 5.987 1.00 97.81 76 THR A N 1
ATOM 510 C CA . THR A 1 76 ? -0.981 10.544 5.742 1.00 97.81 76 THR A CA 1
ATOM 511 C C . THR A 1 76 ? 0.134 10.184 6.726 1.00 97.81 76 THR A C 1
ATOM 513 O O . THR A 1 76 ? 0.124 10.592 7.889 1.00 97.81 76 THR A O 1
ATOM 516 N N . ALA A 1 77 ? 1.150 9.460 6.261 1.00 96.81 77 ALA A N 1
ATOM 517 C CA . ALA A 1 77 ? 2.390 9.236 7.004 1.00 96.81 77 ALA A CA 1
ATOM 518 C C . ALA A 1 77 ? 3.415 10.317 6.636 1.00 96.81 77 ALA A C 1
ATOM 520 O O . ALA A 1 77 ? 3.908 10.347 5.513 1.00 96.81 77 ALA A O 1
ATOM 521 N N . THR A 1 78 ? 3.764 11.211 7.560 1.00 94.06 78 THR A N 1
ATOM 522 C CA . THR A 1 78 ? 4.843 12.204 7.362 1.00 94.06 78 THR A CA 1
ATOM 523 C C . THR A 1 78 ? 6.144 11.825 8.067 1.00 94.06 78 THR A C 1
ATOM 525 O O . THR A 1 78 ? 7.208 12.302 7.675 1.00 94.06 78 THR A O 1
ATOM 528 N N . GLY A 1 79 ? 6.074 10.954 9.078 1.00 91.44 79 GLY A N 1
ATOM 529 C CA . GLY A 1 79 ? 7.243 10.322 9.694 1.00 91.44 79 GLY A CA 1
ATOM 530 C C . GLY A 1 79 ? 7.676 9.062 8.948 1.00 91.44 79 GLY A C 1
ATOM 531 O O . GLY A 1 79 ? 7.079 8.698 7.945 1.00 91.44 79 GLY A O 1
ATOM 532 N N . THR A 1 80 ? 8.689 8.358 9.454 1.00 92.12 80 THR A N 1
ATOM 533 C CA . THR A 1 80 ? 9.270 7.159 8.809 1.00 92.12 80 THR A CA 1
ATOM 534 C C . THR A 1 80 ? 8.385 5.904 8.868 1.00 92.12 80 THR A C 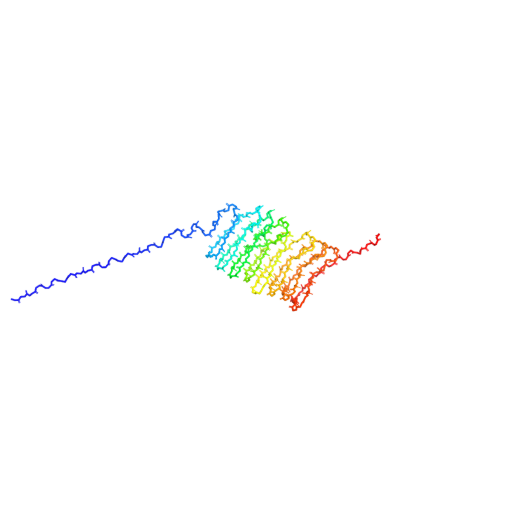1
ATOM 536 O O . THR A 1 80 ? 8.860 4.816 8.559 1.00 92.12 80 THR A O 1
ATOM 539 N N . GLY A 1 81 ? 7.145 6.020 9.348 1.00 93.62 81 GLY A N 1
ATOM 540 C CA . GLY A 1 81 ? 6.179 4.924 9.379 1.00 93.62 81 GLY A CA 1
ATOM 541 C C . GLY A 1 81 ? 5.527 4.662 8.018 1.00 93.62 81 GLY A C 1
ATOM 542 O O . GLY A 1 81 ? 5.675 5.429 7.068 1.00 93.62 81 GLY A O 1
ATOM 543 N N . HIS A 1 82 ? 4.769 3.571 7.941 1.00 97.00 82 HIS A N 1
ATOM 544 C CA . HIS A 1 82 ? 3.979 3.213 6.761 1.00 97.00 82 HIS A CA 1
ATOM 545 C C . HIS A 1 82 ? 2.624 3.939 6.753 1.00 97.00 82 HIS A C 1
ATOM 547 O O . HIS A 1 82 ? 2.094 4.290 7.810 1.00 97.00 82 HIS A O 1
ATOM 553 N N . GLY A 1 83 ? 2.023 4.124 5.577 1.00 97.62 83 GLY A N 1
ATOM 554 C CA . GLY A 1 83 ? 0.626 4.555 5.483 1.00 97.62 83 GLY A CA 1
ATOM 555 C C . GLY A 1 83 ? -0.293 3.530 6.152 1.00 97.62 83 GLY A C 1
ATOM 556 O O . GLY A 1 83 ? -1.013 3.833 7.096 1.00 97.62 83 GLY A O 1
ATOM 557 N N . MET A 1 84 ? -0.180 2.274 5.741 1.00 98.38 84 MET A N 1
ATOM 558 C CA . MET A 1 84 ? -0.852 1.143 6.365 1.00 98.38 84 MET A CA 1
ATOM 559 C C . MET A 1 84 ? 0.110 -0.033 6.476 1.00 98.38 84 MET A C 1
ATOM 561 O O . MET A 1 84 ? 0.742 -0.410 5.492 1.00 98.38 84 MET A O 1
ATOM 565 N N . GLN A 1 85 ? 0.183 -0.634 7.659 1.00 98.56 85 GLN A N 1
ATOM 566 C CA . GLN A 1 85 ? 0.884 -1.888 7.900 1.00 98.56 85 GLN A CA 1
ATOM 567 C C . GLN A 1 85 ? -0.105 -2.937 8.406 1.00 98.56 85 GLN A C 1
ATOM 569 O O . GLN A 1 85 ? -0.877 -2.676 9.327 1.00 98.56 85 GLN A O 1
ATOM 574 N N . VAL A 1 86 ? -0.064 -4.132 7.822 1.00 98.75 86 VAL A N 1
ATOM 575 C CA . VAL A 1 86 ? -0.866 -5.279 8.253 1.00 98.75 86 VAL A CA 1
ATOM 576 C C . VAL A 1 86 ? 0.039 -6.484 8.454 1.00 98.75 86 VAL A C 1
ATOM 578 O O . VAL A 1 86 ? 0.862 -6.793 7.594 1.00 98.75 86 VAL A O 1
ATOM 581 N N . SER A 1 87 ? -0.111 -7.160 9.592 1.00 98.50 87 SER A N 1
ATOM 582 C CA . SER A 1 87 ? 0.729 -8.289 9.986 1.00 98.50 87 SER A CA 1
ATOM 583 C C . SER A 1 87 ? -0.004 -9.421 10.699 1.00 98.50 87 SER A C 1
ATOM 585 O O . SER A 1 87 ? -1.132 -9.255 11.171 1.00 98.50 87 SER A O 1
ATOM 587 N N . GLY A 1 88 ? 0.635 -10.590 10.804 1.00 96.56 88 GLY A N 1
ATOM 588 C CA . GLY A 1 88 ? 0.027 -11.770 11.421 1.00 96.56 88 GLY A CA 1
ATOM 589 C C . GLY A 1 88 ? -1.191 -12.231 10.625 1.00 96.56 88 GLY A C 1
ATOM 590 O O . GLY A 1 88 ? -1.148 -12.265 9.408 1.00 96.56 88 GLY A O 1
ATOM 591 N N . ASN A 1 89 ? -2.310 -12.522 11.291 1.00 96.69 89 ASN A N 1
ATOM 592 C CA . ASN A 1 89 ? -3.587 -12.794 10.612 1.00 96.69 89 ASN A CA 1
ATOM 593 C C . ASN A 1 89 ? -4.453 -11.523 10.492 1.00 96.69 89 ASN A C 1
ATOM 595 O O . ASN A 1 89 ? -5.683 -11.608 10.428 1.00 96.69 89 ASN A O 1
ATOM 599 N N . GLY A 1 90 ? -3.826 -10.344 10.555 1.00 98.50 90 GLY A N 1
ATOM 600 C CA . GLY A 1 90 ? -4.497 -9.062 10.420 1.00 98.50 90 GLY A CA 1
ATOM 601 C C . GLY A 1 90 ? -5.055 -8.873 9.013 1.00 98.50 90 GLY A C 1
ATOM 602 O O . GLY A 1 90 ? -4.492 -9.361 8.032 1.00 98.50 90 GLY A O 1
ATOM 603 N N . THR A 1 91 ? -6.158 -8.136 8.915 1.00 98.75 91 THR A N 1
ATOM 604 C CA . THR A 1 91 ? -6.800 -7.819 7.631 1.00 98.75 91 THR A CA 1
ATOM 605 C C . THR A 1 91 ? -7.115 -6.334 7.528 1.00 98.75 91 THR A C 1
ATOM 607 O O . THR A 1 91 ? -7.516 -5.711 8.512 1.00 98.75 91 THR A O 1
ATOM 610 N N . ALA A 1 92 ? -6.971 -5.754 6.343 1.00 98.75 92 ALA A N 1
ATOM 611 C CA . ALA A 1 92 ? -7.419 -4.395 6.082 1.00 98.75 92 ALA A CA 1
ATOM 612 C C . ALA A 1 92 ? -8.095 -4.272 4.718 1.00 98.75 92 ALA A C 1
ATOM 614 O O . ALA A 1 92 ? -7.674 -4.896 3.747 1.00 98.75 92 ALA A O 1
ATOM 615 N N . THR A 1 93 ? -9.123 -3.427 4.656 1.00 98.56 93 THR A N 1
ATOM 616 C CA . THR A 1 93 ? -9.804 -3.043 3.418 1.00 98.56 93 THR A CA 1
ATOM 617 C C . THR A 1 93 ? -9.781 -1.525 3.246 1.00 98.56 93 THR A C 1
ATOM 619 O O . THR A 1 93 ? -10.026 -0.783 4.202 1.00 98.56 93 THR A O 1
ATOM 622 N N . LEU A 1 94 ? -9.471 -1.061 2.035 1.00 98.25 94 LEU A N 1
ATOM 623 C CA . LEU A 1 94 ? -9.537 0.345 1.626 1.00 98.25 94 LEU A CA 1
ATOM 624 C C . LEU A 1 94 ? -10.415 0.462 0.385 1.00 98.25 94 LEU A C 1
ATOM 626 O O . LEU A 1 94 ? -10.081 -0.057 -0.675 1.00 98.25 94 LEU A O 1
ATOM 630 N N . ILE A 1 95 ? -11.564 1.114 0.507 1.00 96.31 95 ILE A N 1
ATOM 631 C CA . ILE A 1 95 ? -12.552 1.165 -0.571 1.00 96.31 95 ILE A CA 1
ATOM 632 C C . ILE A 1 95 ? -12.883 2.622 -0.869 1.00 96.31 95 ILE A C 1
ATOM 634 O O . ILE A 1 95 ? -13.489 3.309 -0.055 1.00 96.31 95 ILE A O 1
ATOM 638 N N . GLY A 1 96 ? -12.494 3.116 -2.039 1.00 94.75 96 GLY A N 1
ATOM 639 C CA . GLY A 1 96 ? -13.118 4.306 -2.612 1.00 94.75 96 GLY A CA 1
ATOM 640 C C . GLY A 1 96 ? -14.506 3.976 -3.159 1.00 94.75 96 GLY A C 1
ATOM 641 O O . GLY A 1 96 ? -14.781 2.839 -3.547 1.00 94.75 96 GLY A O 1
ATOM 642 N N . THR A 1 97 ? -15.405 4.955 -3.192 1.00 89.38 97 THR A N 1
ATOM 643 C CA . THR A 1 97 ? -16.754 4.753 -3.746 1.00 89.38 97 THR A CA 1
ATOM 644 C C . THR A 1 97 ? -16.814 4.979 -5.256 1.00 89.38 97 THR A C 1
ATOM 646 O O . THR A 1 97 ? -17.757 4.526 -5.909 1.00 89.38 97 THR A O 1
ATOM 649 N N . SER A 1 98 ? -15.820 5.671 -5.824 1.00 90.00 98 SER A N 1
ATOM 650 C CA . SER A 1 98 ? -15.715 5.951 -7.258 1.00 90.00 98 SER A CA 1
ATOM 651 C C . SER A 1 98 ? -14.289 6.390 -7.639 1.00 90.00 98 SER A C 1
ATOM 653 O O . SER A 1 98 ? -13.491 6.673 -6.745 1.00 90.00 98 SER A O 1
ATOM 655 N N . PRO A 1 99 ? -13.963 6.530 -8.940 1.00 85.44 99 PRO A N 1
ATOM 656 C CA . PRO A 1 99 ? -12.685 7.103 -9.377 1.00 85.44 99 PRO A CA 1
ATOM 657 C C . PRO A 1 99 ? -12.407 8.525 -8.860 1.00 85.44 99 PRO A C 1
ATOM 659 O O . PRO A 1 99 ? -11.249 8.916 -8.768 1.00 85.44 99 PRO A O 1
ATOM 662 N N . ASP A 1 100 ? -13.454 9.286 -8.526 1.00 88.31 100 ASP A N 1
ATOM 663 C CA . ASP A 1 100 ? -13.349 10.657 -8.006 1.00 88.31 100 ASP A CA 1
ATOM 664 C C . ASP A 1 100 ? -13.409 10.715 -6.466 1.00 88.31 100 ASP A C 1
ATOM 666 O O . ASP A 1 100 ? -13.163 11.764 -5.874 1.00 88.31 100 ASP A O 1
ATOM 670 N N . ASP A 1 101 ? -13.744 9.598 -5.813 1.00 91.75 101 ASP A N 1
ATOM 671 C CA . ASP A 1 101 ? -13.866 9.470 -4.359 1.00 91.75 101 ASP A CA 1
ATOM 672 C C . ASP A 1 101 ? -13.111 8.220 -3.902 1.00 91.75 101 ASP A C 1
ATOM 674 O O . ASP A 1 101 ? -13.689 7.162 -3.640 1.00 91.75 101 ASP A O 1
ATOM 678 N N . VAL A 1 102 ? -11.787 8.349 -3.913 1.00 95.81 102 VAL A N 1
ATOM 679 C CA . VAL A 1 102 ? -10.832 7.277 -3.630 1.00 95.81 102 VAL A CA 1
ATOM 680 C C . VAL A 1 102 ? -10.506 7.186 -2.141 1.00 95.81 102 VAL A C 1
ATOM 682 O O . VAL A 1 102 ? -10.631 8.156 -1.397 1.00 95.81 102 VAL A O 1
ATOM 685 N N . SER A 1 103 ? -10.019 6.023 -1.705 1.00 98.12 103 SER A N 1
ATOM 686 C CA . SER A 1 103 ? -9.208 5.963 -0.482 1.00 98.12 103 SER A CA 1
ATOM 687 C C . SER A 1 103 ? -7.773 6.348 -0.822 1.00 98.12 103 SER A C 1
ATOM 689 O O . SER A 1 103 ? -7.154 5.724 -1.681 1.00 98.12 103 SER A O 1
ATOM 691 N N . GLU A 1 104 ? -7.240 7.371 -0.170 1.00 98.25 104 GLU A N 1
ATOM 692 C CA . GLU A 1 104 ? -5.922 7.920 -0.465 1.00 98.25 104 GLU A CA 1
ATOM 693 C C . GLU A 1 104 ? -4.923 7.599 0.649 1.00 98.25 104 GLU A C 1
ATOM 695 O O . GLU A 1 104 ? -5.195 7.766 1.839 1.00 98.25 104 GLU A O 1
ATOM 700 N N . VAL A 1 105 ? -3.737 7.143 0.249 1.00 98.31 105 VAL A N 1
ATOM 701 C CA . VAL A 1 105 ? -2.620 6.846 1.140 1.00 98.31 105 VAL A CA 1
ATOM 702 C C . VAL A 1 105 ? -1.390 7.604 0.665 1.00 98.31 105 VAL A C 1
ATOM 704 O O . VAL A 1 105 ? -0.818 7.308 -0.384 1.00 98.31 105 VAL A O 1
ATOM 707 N N . ILE A 1 106 ? -0.955 8.570 1.467 1.00 97.19 106 ILE A N 1
ATOM 708 C CA . ILE A 1 106 ? 0.209 9.412 1.204 1.00 97.19 106 ILE A CA 1
ATOM 709 C C . ILE A 1 106 ? 1.288 9.058 2.221 1.00 97.19 106 ILE A C 1
ATOM 711 O O . ILE A 1 106 ? 1.088 9.195 3.427 1.00 97.19 106 ILE A O 1
ATOM 715 N N . THR A 1 107 ? 2.455 8.627 1.749 1.00 95.62 107 THR A N 1
ATOM 716 C CA . THR A 1 107 ? 3.600 8.337 2.625 1.00 95.62 107 THR A CA 1
ATOM 717 C C . THR A 1 107 ? 4.760 9.238 2.246 1.00 95.62 107 THR A C 1
ATOM 719 O O . THR A 1 107 ? 5.356 9.069 1.206 1.00 95.62 107 THR A O 1
ATOM 722 N N . ASN A 1 108 ? 5.104 10.226 3.056 1.00 91.94 108 ASN A N 1
ATOM 723 C CA . ASN A 1 108 ? 6.182 11.172 2.752 1.00 91.94 108 ASN A CA 1
ATOM 724 C C . ASN A 1 108 ? 7.486 10.841 3.485 1.00 91.94 108 ASN A C 1
ATOM 726 O O . ASN A 1 108 ? 8.532 11.398 3.160 1.00 91.94 108 ASN A O 1
ATOM 730 N N . GLY A 1 109 ? 7.438 9.955 4.481 1.00 84.69 109 GLY A N 1
ATOM 731 C CA . GLY A 1 109 ? 8.623 9.571 5.233 1.00 84.69 109 GLY A CA 1
ATOM 732 C C . GLY A 1 109 ? 9.500 8.565 4.507 1.00 84.69 109 GLY A C 1
ATOM 733 O O . GLY A 1 109 ? 9.025 7.581 3.945 1.00 84.69 109 GLY A O 1
ATOM 734 N N . THR A 1 110 ? 10.808 8.786 4.589 1.00 85.25 110 THR A N 1
ATOM 735 C CA . THR A 1 110 ? 11.820 7.895 4.017 1.00 85.25 110 THR A CA 1
ATOM 736 C C . THR A 1 110 ? 11.711 6.482 4.576 1.00 85.25 110 THR A C 1
ATOM 738 O O . THR A 1 110 ? 11.661 6.308 5.796 1.00 85.25 110 THR A O 1
ATOM 741 N N . GLY A 1 111 ? 11.746 5.484 3.691 1.00 82.38 111 GLY A N 1
ATOM 742 C CA . GLY A 1 111 ? 11.697 4.066 4.060 1.00 82.38 111 GLY A CA 1
ATOM 743 C C . GLY A 1 111 ? 10.299 3.549 4.409 1.00 82.38 111 GLY A C 1
ATOM 744 O O . GLY A 1 111 ? 10.156 2.365 4.703 1.00 82.38 111 GLY A O 1
ATOM 745 N N . GLY A 1 112 ? 9.280 4.411 4.362 1.00 87.50 112 GLY A N 1
ATOM 746 C CA . GLY A 1 112 ? 7.892 3.995 4.466 1.00 87.50 112 GLY A CA 1
ATOM 747 C C . GLY A 1 112 ? 7.422 3.250 3.214 1.00 87.50 112 GLY A C 1
ATOM 748 O O . GLY A 1 112 ? 8.052 3.264 2.160 1.00 87.50 112 GLY A O 1
ATOM 749 N N . HIS A 1 113 ? 6.262 2.621 3.341 1.00 94.12 113 HIS A N 1
ATOM 750 C CA . HIS A 1 113 ? 5.477 2.077 2.236 1.00 94.12 113 HIS A CA 1
ATOM 751 C C . HIS A 1 113 ? 4.069 2.636 2.391 1.00 94.12 113 HIS A C 1
ATOM 753 O O . HIS A 1 113 ? 3.620 2.830 3.524 1.00 94.12 113 HIS A O 1
ATOM 759 N N . GLY A 1 114 ? 3.369 2.861 1.284 1.00 97.06 114 GLY A N 1
ATOM 760 C CA . GLY A 1 114 ? 1.960 3.214 1.330 1.00 97.06 114 GLY A CA 1
ATOM 761 C C . GLY A 1 114 ? 1.159 2.096 1.974 1.00 97.06 114 GLY A C 1
ATOM 762 O O . GLY A 1 114 ? 0.563 2.293 3.028 1.00 97.06 114 GLY A O 1
ATOM 763 N N . LEU A 1 115 ? 1.227 0.901 1.385 1.00 98.56 115 LEU A N 1
ATOM 764 C CA . LEU A 1 115 ? 0.617 -0.315 1.926 1.00 98.56 115 LEU A CA 1
ATOM 765 C C . LEU A 1 115 ? 1.702 -1.362 2.171 1.00 98.56 115 LEU A C 1
ATOM 767 O O . LEU A 1 115 ? 2.491 -1.649 1.271 1.00 98.56 115 LEU A O 1
ATOM 771 N N . TYR A 1 116 ? 1.730 -1.942 3.367 1.00 98.56 116 TYR A N 1
ATOM 772 C CA . TYR A 1 116 ? 2.723 -2.935 3.756 1.00 98.56 116 TYR A CA 1
ATOM 773 C C . TYR A 1 116 ? 2.079 -4.148 4.427 1.00 98.56 116 TYR A C 1
ATOM 775 O O . TYR A 1 116 ? 1.680 -4.092 5.587 1.00 98.56 116 TYR A O 1
ATOM 783 N N . ALA A 1 117 ? 1.983 -5.251 3.692 1.00 98.75 117 ALA A N 1
ATOM 784 C CA . ALA A 1 117 ? 1.557 -6.544 4.207 1.00 98.75 117 ALA A CA 1
ATOM 785 C C . ALA A 1 117 ? 2.793 -7.379 4.563 1.00 98.75 117 ALA A C 1
ATOM 787 O O . ALA A 1 117 ? 3.635 -7.645 3.704 1.00 98.75 117 ALA A O 1
ATOM 788 N N . VAL A 1 118 ? 2.916 -7.801 5.817 1.00 98.44 118 VAL A N 1
ATOM 789 C CA . VAL A 1 118 ? 4.083 -8.546 6.310 1.00 98.44 118 VAL A CA 1
ATOM 790 C C . VAL A 1 118 ? 3.659 -9.694 7.219 1.00 98.44 118 VAL A C 1
ATOM 792 O O . VAL A 1 118 ? 2.591 -9.637 7.809 1.00 98.44 118 VAL A O 1
ATOM 795 N N . ASP A 1 119 ? 4.458 -10.752 7.341 1.00 96.44 119 ASP A N 1
ATOM 796 C CA . ASP A 1 119 ? 4.220 -11.852 8.291 1.00 96.44 119 ASP A CA 1
ATOM 797 C C . ASP A 1 119 ? 2.782 -12.427 8.277 1.00 96.44 119 ASP A C 1
ATOM 799 O O . ASP A 1 119 ? 2.223 -12.740 9.330 1.00 96.44 119 ASP A O 1
ATOM 803 N N . GLY A 1 120 ? 2.174 -12.552 7.090 1.00 97.88 120 GLY A N 1
ATOM 804 C CA . GLY A 1 120 ? 0.830 -13.110 6.884 1.00 97.88 120 GLY A CA 1
ATOM 805 C C . GLY A 1 120 ? -0.299 -12.088 6.716 1.00 97.88 120 GLY A C 1
ATOM 806 O O . GLY A 1 120 ? -1.441 -12.483 6.483 1.00 97.88 120 GLY A O 1
ATOM 807 N N . GLY A 1 121 ? -0.003 -10.789 6.833 1.00 98.75 121 GLY A N 1
ATOM 808 C CA . GLY A 1 121 ? -1.014 -9.739 6.739 1.00 98.75 121 GLY A CA 1
ATOM 809 C C . GLY A 1 121 ? -1.691 -9.662 5.368 1.00 98.75 121 GLY A C 1
ATOM 810 O O . GLY A 1 121 ? -1.072 -9.926 4.338 1.00 98.75 121 GLY A O 1
ATOM 811 N N . VAL A 1 122 ? -2.963 -9.258 5.345 1.00 98.88 122 VAL A N 1
ATOM 812 C CA . VAL A 1 122 ? -3.758 -9.167 4.109 1.00 98.88 122 VAL A CA 1
ATOM 813 C C . VAL A 1 122 ? -4.341 -7.770 3.940 1.00 98.88 122 VAL A C 1
ATOM 815 O O . VAL A 1 122 ? -5.021 -7.266 4.835 1.00 98.88 122 VAL A O 1
ATOM 818 N N . ILE A 1 123 ? -4.104 -7.159 2.780 1.00 98.88 123 ILE A N 1
ATOM 819 C CA . ILE A 1 123 ? -4.671 -5.860 2.406 1.00 98.88 123 ILE A CA 1
ATOM 820 C C . ILE A 1 123 ? -5.447 -6.005 1.098 1.00 98.88 123 ILE A C 1
ATOM 822 O O . ILE A 1 123 ? -4.904 -6.444 0.085 1.00 98.88 123 ILE A O 1
ATOM 826 N N . GLU A 1 124 ? -6.702 -5.577 1.093 1.00 98.75 124 GLU A N 1
ATOM 827 C CA . GLU A 1 124 ? -7.511 -5.459 -0.118 1.00 98.75 124 GLU A CA 1
ATOM 828 C C . GLU A 1 124 ? -7.878 -3.994 -0.353 1.00 98.75 124 GLU A C 1
ATOM 830 O O . GLU A 1 124 ? -8.289 -3.282 0.562 1.00 98.75 124 GLU A O 1
ATOM 835 N N . GLY A 1 125 ? -7.731 -3.526 -1.587 1.00 98.38 125 GLY A N 1
ATOM 836 C CA . GLY A 1 125 ? -8.055 -2.161 -1.966 1.00 98.38 125 GLY A CA 1
ATOM 837 C C . GLY A 1 125 ? -8.833 -2.091 -3.271 1.00 98.38 125 GLY A C 1
ATOM 838 O O . GLY A 1 125 ? -8.517 -2.787 -4.236 1.00 98.38 125 GLY A O 1
ATOM 839 N N . SER A 1 126 ? -9.829 -1.213 -3.324 1.00 98.06 126 SER A N 1
ATOM 840 C CA . SER A 1 126 ? -10.491 -0.827 -4.568 1.00 98.06 126 SER A CA 1
ATOM 841 C C . SER A 1 126 ? -10.678 0.679 -4.623 1.00 98.06 126 SER A C 1
ATOM 843 O O . SER A 1 126 ? -10.950 1.283 -3.586 1.00 98.06 126 SER A O 1
ATOM 845 N N . TYR A 1 127 ? -10.470 1.298 -5.791 1.00 97.81 127 TYR A N 1
ATOM 846 C CA . TYR A 1 127 ? -10.428 2.762 -5.906 1.00 97.81 127 TYR A CA 1
ATOM 847 C C . TYR A 1 127 ? -9.493 3.366 -4.848 1.00 97.81 127 TYR A C 1
ATOM 849 O O . TYR A 1 127 ? -9.865 4.250 -4.076 1.00 97.81 127 TYR A O 1
ATOM 857 N N . THR A 1 128 ? -8.291 2.795 -4.743 1.00 98.31 128 THR A N 1
ATOM 858 C CA . THR A 1 128 ? -7.266 3.211 -3.783 1.00 98.31 128 THR A CA 1
ATOM 859 C C . THR A 1 128 ? -6.129 3.909 -4.516 1.00 98.31 128 THR A C 1
ATOM 861 O O . THR A 1 128 ? -5.591 3.370 -5.481 1.00 98.31 128 THR A O 1
ATOM 864 N N . THR A 1 129 ? -5.733 5.083 -4.040 1.00 98.06 129 THR A N 1
ATOM 865 C CA . THR A 1 129 ? -4.582 5.831 -4.551 1.00 98.06 129 THR A CA 1
ATOM 866 C C . THR A 1 129 ? -3.452 5.773 -3.537 1.00 98.06 129 THR A C 1
ATOM 868 O O . THR A 1 129 ? -3.625 6.169 -2.387 1.00 98.06 129 THR A O 1
ATOM 871 N N . VAL A 1 130 ? -2.289 5.287 -3.962 1.00 97.88 130 VAL A N 1
ATOM 872 C CA . VAL A 1 130 ? -1.077 5.215 -3.140 1.00 97.88 130 VAL A CA 1
ATOM 873 C C . VAL A 1 130 ? -0.009 6.128 -3.728 1.00 97.88 130 VAL A C 1
ATOM 875 O O . VAL A 1 130 ? 0.374 5.965 -4.886 1.00 97.88 130 VAL A O 1
ATOM 878 N N . THR A 1 131 ? 0.504 7.056 -2.925 1.00 95.31 131 THR A N 1
ATOM 879 C CA . THR A 1 131 ? 1.438 8.092 -3.380 1.00 95.31 131 THR A CA 1
ATOM 880 C C . THR A 1 131 ? 2.763 8.048 -2.615 1.00 95.31 131 THR A C 1
ATOM 882 O O . THR A 1 131 ? 2.799 7.875 -1.392 1.00 95.31 131 THR A O 1
ATOM 885 N N . THR A 1 132 ? 3.847 8.269 -3.367 1.00 87.12 132 THR A N 1
ATOM 886 C CA . THR A 1 132 ? 5.260 8.407 -2.970 1.00 87.12 132 THR A CA 1
ATOM 887 C C . THR A 1 132 ? 5.992 7.087 -2.726 1.00 87.12 132 THR A C 1
ATOM 889 O O . THR A 1 132 ? 7.009 6.847 -3.380 1.00 87.12 132 THR A O 1
ATOM 892 N N . TYR A 1 133 ? 5.484 6.215 -1.852 1.00 87.38 133 TYR A N 1
ATOM 893 C CA . TYR A 1 133 ? 6.051 4.880 -1.626 1.00 87.38 133 TYR A CA 1
ATOM 894 C C . TYR A 1 133 ? 4.988 3.834 -1.920 1.00 87.38 133 TYR A C 1
ATOM 896 O O . TYR A 1 133 ? 3.893 3.902 -1.370 1.00 87.38 133 TYR A O 1
ATOM 904 N N . GLY A 1 134 ? 5.311 2.895 -2.808 1.00 95.00 134 GLY A N 1
ATOM 905 C CA . GLY A 1 134 ? 4.367 1.926 -3.353 1.00 95.00 134 GLY A CA 1
ATOM 906 C C . GLY A 1 134 ? 3.841 0.915 -2.335 1.00 95.00 134 GLY A C 1
ATOM 907 O O . GLY A 1 134 ? 3.803 1.143 -1.123 1.00 95.00 134 GLY A O 1
ATOM 908 N N . VAL A 1 135 ? 3.427 -0.234 -2.849 1.00 98.06 135 VAL A N 1
ATOM 909 C CA . VAL A 1 135 ? 2.855 -1.324 -2.062 1.00 98.06 135 VAL A CA 1
ATOM 910 C C . VAL A 1 135 ? 3.845 -2.473 -1.932 1.00 98.06 135 VAL A C 1
ATOM 912 O O . VAL A 1 135 ? 4.582 -2.774 -2.870 1.00 98.06 135 VAL A O 1
ATOM 915 N N . SER A 1 136 ? 3.876 -3.110 -0.765 1.00 98.06 136 SER A N 1
ATOM 916 C CA . SER A 1 136 ? 4.848 -4.154 -0.453 1.00 98.06 136 SER A CA 1
ATOM 917 C C . SER A 1 136 ? 4.198 -5.326 0.283 1.00 98.06 136 SER A C 1
ATOM 919 O O . SER A 1 136 ? 3.524 -5.121 1.291 1.00 98.06 136 SER A O 1
ATOM 921 N N . ALA A 1 137 ? 4.393 -6.546 -0.219 1.00 98.56 137 ALA A N 1
ATOM 922 C CA . ALA A 1 137 ? 3.937 -7.787 0.404 1.00 98.56 137 ALA A CA 1
ATOM 923 C C . ALA A 1 137 ? 5.139 -8.701 0.666 1.00 98.56 137 ALA A C 1
ATOM 925 O O . ALA A 1 137 ? 5.765 -9.199 -0.271 1.00 98.56 137 ALA A O 1
ATOM 926 N N . VAL A 1 138 ? 5.474 -8.924 1.937 1.00 98.38 138 VAL A N 1
ATOM 927 C CA . VAL A 1 138 ? 6.698 -9.634 2.329 1.00 98.38 138 VAL A CA 1
ATOM 928 C C . VAL A 1 138 ? 6.393 -10.786 3.277 1.00 98.38 138 VAL A C 1
ATOM 930 O O . VAL A 1 138 ? 5.725 -10.617 4.294 1.00 98.38 138 VAL A O 1
ATOM 933 N N . GLY A 1 139 ? 6.929 -11.964 2.970 1.00 97.69 139 GLY A N 1
ATOM 934 C CA . GLY A 1 139 ? 6.744 -13.169 3.775 1.00 97.69 139 GLY A CA 1
ATOM 935 C C . GLY A 1 139 ? 5.553 -14.017 3.328 1.00 97.69 139 GLY A C 1
ATOM 936 O O . GLY A 1 139 ? 4.637 -13.553 2.650 1.00 97.69 139 GLY A O 1
ATOM 937 N N . ALA A 1 140 ? 5.576 -15.291 3.714 1.00 96.12 140 ALA A N 1
ATOM 938 C CA . ALA A 1 140 ? 4.544 -16.248 3.341 1.00 96.12 140 ALA A CA 1
ATOM 939 C C . ALA A 1 140 ? 3.161 -15.819 3.852 1.00 96.12 140 ALA A C 1
ATOM 941 O O . ALA A 1 140 ? 3.009 -15.414 5.005 1.00 96.12 140 ALA A O 1
ATOM 942 N N . ASN A 1 141 ? 2.148 -15.987 3.001 1.00 97.00 141 ASN A N 1
ATOM 943 C CA . ASN A 1 141 ? 0.750 -15.602 3.235 1.00 97.00 141 ASN A CA 1
ATOM 944 C C . ASN A 1 141 ? 0.493 -14.088 3.333 1.00 97.00 141 ASN A C 1
ATOM 946 O O . ASN A 1 141 ? -0.662 -13.695 3.462 1.00 97.00 141 ASN A O 1
ATOM 950 N N . SER A 1 142 ? 1.520 -13.239 3.228 1.00 98.69 142 SER A N 1
ATOM 951 C CA . SER A 1 142 ? 1.316 -11.799 3.087 1.00 98.69 142 SER A CA 1
ATOM 952 C C . SER A 1 142 ? 0.757 -11.499 1.702 1.00 98.69 142 SER A C 1
ATOM 954 O O . SER A 1 142 ? 1.296 -11.975 0.695 1.00 98.69 142 SER A O 1
ATOM 956 N N . SER A 1 143 ? -0.315 -10.712 1.626 1.00 98.75 143 SER A N 1
ATOM 957 C CA . SER A 1 143 ? -0.931 -10.396 0.339 1.00 98.75 143 SER A CA 1
ATOM 958 C C . SER A 1 143 ? -1.491 -8.986 0.236 1.00 98.75 143 SER A C 1
ATOM 960 O O . SER A 1 143 ? -2.014 -8.429 1.202 1.00 98.75 143 SER A O 1
ATOM 962 N N . ILE A 1 144 ? -1.379 -8.416 -0.966 1.00 98.88 144 ILE A N 1
ATOM 963 C CA . ILE A 1 144 ? -2.038 -7.163 -1.338 1.00 98.88 144 ILE A CA 1
ATOM 964 C C . ILE A 1 144 ? -2.817 -7.370 -2.635 1.00 98.88 144 ILE A C 1
ATOM 966 O O . ILE A 1 1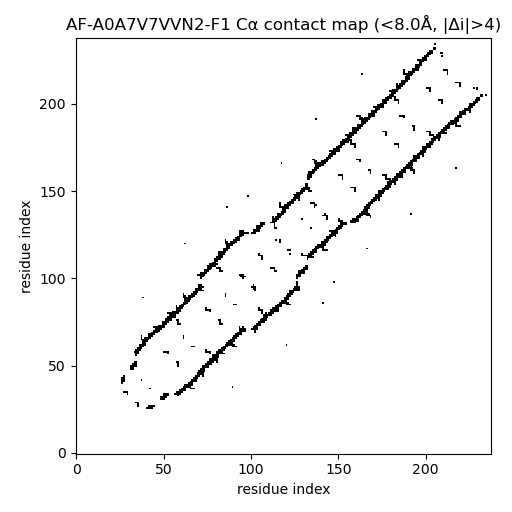44 ? -2.244 -7.766 -3.648 1.00 98.88 144 ILE A O 1
ATOM 970 N N . THR A 1 145 ? -4.107 -7.046 -2.631 1.00 98.75 145 THR A N 1
ATOM 971 C CA . THR A 1 145 ? -4.930 -6.998 -3.846 1.00 98.75 145 THR A CA 1
ATOM 972 C C . THR A 1 145 ? -5.405 -5.576 -4.093 1.00 98.75 145 THR A C 1
ATOM 974 O O . THR A 1 145 ? -6.030 -4.996 -3.213 1.00 98.75 145 THR A O 1
ATOM 977 N N . LEU A 1 146 ? -5.148 -5.018 -5.280 1.00 98.44 146 LEU A N 1
ATOM 978 C CA . LEU A 1 146 ? -5.682 -3.717 -5.696 1.00 98.44 146 LEU A CA 1
ATOM 979 C C . LEU A 1 146 ? -6.494 -3.833 -6.986 1.00 98.44 146 LEU A C 1
ATOM 981 O O . LEU A 1 146 ? -6.039 -4.452 -7.952 1.00 98.44 146 LEU A O 1
ATOM 985 N N . ILE A 1 147 ? -7.670 -3.203 -7.004 1.00 97.25 147 ILE A N 1
ATOM 986 C CA . ILE A 1 147 ? -8.602 -3.210 -8.135 1.00 97.25 147 ILE A CA 1
ATOM 987 C C . ILE A 1 147 ? -9.052 -1.781 -8.461 1.00 97.25 147 ILE A C 1
ATOM 989 O O . ILE A 1 147 ? -9.562 -1.093 -7.582 1.00 97.25 147 ILE A O 1
ATOM 993 N N . ASP A 1 148 ? -8.939 -1.356 -9.721 1.00 96.69 148 ASP A N 1
ATOM 994 C CA . ASP A 1 148 ? -9.338 -0.002 -10.150 1.00 96.69 148 ASP A CA 1
ATOM 995 C C . ASP A 1 148 ? -8.625 1.098 -9.338 1.00 96.69 148 ASP A C 1
ATOM 997 O O . ASP A 1 148 ? -9.232 2.060 -8.873 1.00 96.69 148 ASP A O 1
ATOM 1001 N N . SER A 1 149 ? -7.326 0.908 -9.109 1.00 97.75 149 SER A N 1
ATOM 1002 C CA . SER A 1 149 ? -6.510 1.705 -8.186 1.00 97.75 149 SER A CA 1
ATOM 1003 C C . SER A 1 149 ? -5.397 2.458 -8.917 1.00 97.75 149 SER A C 1
ATOM 1005 O O . SER A 1 149 ? -5.144 2.232 -10.099 1.00 97.75 149 SER A O 1
ATOM 1007 N N . SER A 1 150 ? -4.676 3.326 -8.213 1.00 96.88 150 SER A N 1
ATOM 1008 C CA . SER A 1 150 ? -3.474 3.962 -8.753 1.00 96.88 150 SER A CA 1
ATOM 1009 C C . SER A 1 150 ? -2.320 3.937 -7.758 1.00 96.88 150 SER A C 1
ATOM 1011 O O . SER A 1 150 ? -2.515 4.027 -6.545 1.00 96.88 150 SER A O 1
ATOM 1013 N N . VAL A 1 151 ? -1.101 3.786 -8.271 1.00 97.00 151 VAL A N 1
ATOM 1014 C CA . VAL A 1 151 ? 0.126 3.797 -7.474 1.00 97.00 151 VAL A CA 1
ATOM 1015 C C . VAL A 1 151 ? 1.157 4.698 -8.139 1.00 97.00 151 VAL A C 1
ATOM 1017 O O . VAL A 1 151 ? 1.482 4.544 -9.319 1.00 97.00 151 VAL A O 1
ATOM 1020 N N . SER A 1 152 ? 1.699 5.632 -7.368 1.00 95.12 152 SER A N 1
ATOM 1021 C CA . SER A 1 152 ? 2.721 6.569 -7.816 1.00 95.12 152 SER A CA 1
ATOM 1022 C C . SER A 1 152 ? 3.918 6.564 -6.879 1.00 95.12 152 SER A C 1
ATOM 1024 O O . SER A 1 152 ? 3.751 6.650 -5.663 1.00 95.12 152 SER A O 1
ATOM 1026 N N . THR A 1 153 ? 5.128 6.497 -7.431 1.00 93.00 153 THR A N 1
ATOM 1027 C CA . THR A 1 153 ? 6.375 6.607 -6.660 1.00 93.00 153 THR A CA 1
ATOM 1028 C C . THR A 1 153 ? 7.331 7.599 -7.309 1.00 93.00 153 THR A C 1
ATOM 1030 O O . THR A 1 153 ? 7.307 7.789 -8.527 1.00 93.00 153 THR A O 1
ATOM 1033 N N . VAL A 1 154 ? 8.157 8.265 -6.496 1.00 88.25 154 VAL A N 1
ATOM 1034 C CA . VAL A 1 154 ? 9.059 9.339 -6.966 1.00 88.25 154 VAL A CA 1
ATOM 1035 C C . VAL A 1 154 ? 10.515 9.201 -6.514 1.00 88.25 154 VAL A C 1
ATOM 1037 O O . VAL A 1 154 ? 11.341 10.048 -6.845 1.00 88.25 154 VAL A O 1
ATOM 1040 N N . GLU A 1 155 ? 10.834 8.141 -5.776 1.00 86.00 155 GLU A N 1
ATOM 1041 C CA . GLU A 1 155 ? 12.141 7.942 -5.145 1.00 86.00 155 GLU A CA 1
ATOM 1042 C C . GLU A 1 155 ? 13.037 6.975 -5.935 1.00 86.00 155 GLU A C 1
ATOM 1044 O O . GLU A 1 155 ? 12.573 6.133 -6.712 1.00 86.00 155 GLU A O 1
ATOM 1049 N N . GLU A 1 156 ? 14.349 7.059 -5.713 1.00 87.06 156 GLU A N 1
ATOM 1050 C CA . GLU A 1 156 ? 15.308 6.090 -6.259 1.00 87.06 156 GLU A CA 1
ATOM 1051 C C . GLU A 1 156 ? 15.090 4.691 -5.662 1.00 87.06 156 GLU A C 1
ATOM 1053 O O . GLU A 1 156 ? 14.754 4.555 -4.487 1.00 87.06 156 GLU A O 1
ATOM 1058 N N . ASN A 1 157 ? 15.286 3.640 -6.468 1.00 86.75 157 ASN A N 1
ATOM 1059 C CA . ASN A 1 157 ? 14.974 2.246 -6.116 1.00 86.75 157 ASN A CA 1
ATOM 1060 C C . ASN A 1 157 ? 13.536 2.045 -5.595 1.00 86.75 157 ASN A C 1
ATOM 1062 O O . ASN A 1 157 ? 13.270 1.103 -4.850 1.00 86.75 157 ASN A O 1
ATOM 1066 N N . SER A 1 158 ? 12.598 2.927 -5.953 1.00 89.38 158 SER A N 1
ATOM 1067 C CA . SER A 1 158 ? 11.204 2.751 -5.564 1.00 89.38 158 SER A CA 1
ATOM 1068 C C . SER A 1 158 ? 10.513 1.740 -6.476 1.00 89.38 158 SER A C 1
ATOM 1070 O O . SER A 1 158 ? 10.597 1.797 -7.704 1.00 89.38 158 SER A O 1
ATOM 1072 N N . HIS A 1 159 ? 9.812 0.798 -5.859 1.00 92.56 159 HIS A N 1
ATOM 1073 C CA . HIS A 1 159 ? 8.996 -0.177 -6.564 1.00 92.56 159 HIS A CA 1
ATOM 1074 C C . HIS A 1 159 ? 7.527 0.154 -6.314 1.00 92.56 159 HIS A C 1
ATOM 1076 O O . HIS A 1 159 ? 7.111 0.299 -5.163 1.00 92.56 159 HIS A O 1
ATOM 1082 N N . GLY A 1 160 ? 6.745 0.288 -7.386 1.00 94.69 160 GLY A N 1
ATOM 1083 C CA . GLY A 1 160 ? 5.304 0.507 -7.296 1.00 94.69 160 GLY A CA 1
ATOM 1084 C C . GLY A 1 160 ? 4.621 -0.641 -6.559 1.00 94.69 160 GLY A C 1
ATOM 1085 O O . GLY A 1 160 ? 3.860 -0.411 -5.627 1.00 94.69 160 GLY A O 1
ATOM 1086 N N . ALA A 1 161 ? 4.943 -1.872 -6.942 1.00 96.75 161 ALA A N 1
ATOM 1087 C CA . ALA A 1 161 ? 4.575 -3.094 -6.247 1.00 96.75 161 ALA A CA 1
ATOM 1088 C C . ALA A 1 161 ? 5.820 -3.952 -6.011 1.00 96.75 161 ALA A C 1
ATOM 1090 O O . ALA A 1 161 ? 6.525 -4.286 -6.964 1.00 96.75 161 ALA A O 1
ATOM 1091 N N . TYR A 1 162 ? 6.074 -4.319 -4.757 1.00 97.12 162 TYR A N 1
ATOM 1092 C CA . TYR A 1 162 ? 7.192 -5.168 -4.349 1.00 97.12 162 TYR A CA 1
ATOM 1093 C C . TYR A 1 162 ? 6.695 -6.407 -3.602 1.00 97.12 162 TYR A C 1
ATOM 1095 O O . TYR A 1 162 ? 6.088 -6.289 -2.542 1.00 97.12 162 TYR A O 1
ATOM 1103 N N . ALA A 1 163 ? 6.959 -7.598 -4.129 1.00 98.12 163 ALA A N 1
ATOM 1104 C CA . ALA A 1 163 ? 6.619 -8.853 -3.467 1.00 98.12 163 ALA A CA 1
ATOM 1105 C C . ALA A 1 163 ? 7.886 -9.648 -3.158 1.00 98.12 163 ALA A C 1
ATOM 1107 O O . ALA A 1 163 ? 8.720 -9.811 -4.047 1.00 98.12 163 ALA A O 1
ATOM 1108 N N . ALA A 1 164 ? 8.025 -10.171 -1.938 1.00 97.94 164 ALA A N 1
ATOM 1109 C CA . ALA A 1 164 ? 9.185 -10.978 -1.562 1.00 97.94 164 ALA A CA 1
ATOM 1110 C C . ALA A 1 164 ? 8.889 -12.059 -0.521 1.00 97.94 164 ALA A C 1
ATOM 1112 O O . ALA A 1 164 ? 7.923 -11.975 0.236 1.00 97.94 164 ALA A O 1
ATOM 1113 N N . GLY A 1 165 ? 9.742 -13.083 -0.448 1.00 96.25 165 GLY A N 1
ATOM 1114 C CA . GLY A 1 165 ? 9.723 -14.078 0.628 1.00 96.25 165 GLY A CA 1
ATOM 1115 C C . GLY A 1 165 ? 8.440 -14.912 0.699 1.00 96.25 165 GLY A C 1
ATOM 1116 O O . GLY A 1 165 ? 8.030 -15.290 1.794 1.00 96.25 165 GLY A O 1
ATOM 1117 N N . GLY A 1 166 ? 7.783 -15.163 -0.437 1.00 96.06 166 GLY A N 1
ATOM 1118 C CA . GLY A 1 166 ? 6.470 -15.819 -0.496 1.00 96.06 166 GLY A CA 1
ATOM 1119 C C . GLY A 1 166 ? 5.275 -14.863 -0.422 1.00 96.06 166 GLY A C 1
ATOM 1120 O O . GLY A 1 166 ? 4.138 -15.331 -0.378 1.00 96.06 166 GLY A O 1
ATOM 1121 N N . GLY A 1 167 ? 5.518 -13.549 -0.386 1.00 98.44 167 GLY A N 1
ATOM 1122 C CA . GLY A 1 167 ? 4.475 -12.532 -0.474 1.00 98.44 167 GLY A CA 1
ATOM 1123 C C . GLY A 1 167 ? 3.865 -12.465 -1.873 1.00 98.44 167 GLY A C 1
ATOM 1124 O O . GLY A 1 167 ? 4.537 -12.733 -2.871 1.00 98.44 167 GLY A O 1
ATOM 1125 N N . THR A 1 168 ? 2.587 -12.100 -1.944 1.00 98.50 168 THR A N 1
ATOM 1126 C CA . THR A 1 168 ? 1.817 -12.087 -3.195 1.00 98.50 168 THR A CA 1
ATOM 1127 C C . THR A 1 168 ? 1.143 -10.738 -3.414 1.00 98.50 168 THR A C 1
ATOM 1129 O O . THR A 1 168 ? 0.586 -10.145 -2.493 1.00 98.50 168 THR A O 1
ATOM 1132 N N . ILE A 1 169 ? 1.180 -10.226 -4.641 1.00 98.62 169 ILE A N 1
ATOM 1133 C CA . ILE A 1 169 ? 0.462 -9.004 -5.009 1.00 98.62 169 ILE A CA 1
ATOM 1134 C C . ILE A 1 169 ? -0.374 -9.269 -6.255 1.00 98.62 169 ILE A C 1
ATOM 1136 O O . ILE A 1 169 ? 0.145 -9.737 -7.262 1.00 98.62 169 ILE A O 1
ATOM 1140 N N . THR A 1 170 ? -1.661 -8.930 -6.209 1.00 97.88 170 THR A N 1
ATOM 1141 C CA . THR A 1 170 ? -2.560 -8.991 -7.369 1.00 97.88 170 THR A CA 1
ATOM 1142 C C . THR A 1 170 ? -3.071 -7.600 -7.711 1.00 97.88 170 THR A C 1
ATOM 1144 O O . THR A 1 170 ? -3.648 -6.907 -6.878 1.00 97.88 170 THR A O 1
ATOM 1147 N N . LEU A 1 171 ? -2.875 -7.186 -8.957 1.00 96.81 171 LEU A N 1
ATOM 1148 C CA . LEU A 1 171 ? -3.217 -5.855 -9.447 1.00 96.81 171 LEU A CA 1
ATOM 1149 C C . LEU A 1 171 ? -4.163 -6.012 -10.627 1.00 96.81 171 LEU A C 1
ATOM 1151 O O . LEU A 1 171 ? -3.836 -6.718 -11.578 1.00 96.81 171 LEU A O 1
ATOM 1155 N N . THR A 1 172 ? -5.328 -5.373 -10.577 1.00 95.81 172 THR A N 1
ATOM 1156 C CA . THR A 1 172 ? -6.320 -5.425 -11.656 1.00 95.81 172 THR A CA 1
ATOM 1157 C C . THR A 1 172 ? -6.789 -4.027 -12.014 1.00 95.81 172 THR A C 1
ATOM 1159 O O . THR A 1 172 ? -7.369 -3.353 -11.170 1.00 95.81 172 THR A O 1
ATOM 1162 N N . ARG A 1 173 ? -6.584 -3.596 -13.265 1.00 94.62 173 ARG A N 1
ATOM 1163 C CA . ARG A 1 173 ? -6.908 -2.227 -13.709 1.00 94.62 173 ARG A CA 1
ATOM 1164 C C . ARG A 1 173 ? -6.282 -1.166 -12.799 1.00 94.62 173 ARG A C 1
ATOM 1166 O O . ARG A 1 173 ? -6.926 -0.196 -12.420 1.00 94.62 173 ARG A O 1
ATOM 1173 N N . THR A 1 174 ? -5.029 -1.403 -12.410 1.00 94.19 174 THR A N 1
ATOM 1174 C CA . THR A 1 174 ? -4.253 -0.485 -11.575 1.00 94.19 174 THR A CA 1
ATOM 1175 C C . THR A 1 174 ? -3.290 0.320 -12.438 1.00 94.19 174 THR A C 1
ATOM 1177 O O . THR A 1 174 ? -2.486 -0.249 -13.182 1.00 94.19 174 THR A O 1
ATOM 1180 N N . ASP A 1 175 ? -3.343 1.640 -12.309 1.00 93.56 175 ASP A N 1
ATOM 1181 C CA . ASP A 1 175 ? -2.455 2.555 -13.020 1.00 93.56 175 ASP A CA 1
ATOM 1182 C C . ASP A 1 175 ? -1.169 2.796 -12.219 1.00 93.56 175 ASP A C 1
ATOM 1184 O O . ASP A 1 175 ? -1.214 3.134 -11.036 1.00 93.56 175 ASP A O 1
ATOM 1188 N N . PHE A 1 176 ? -0.011 2.671 -12.868 1.00 93.12 176 PHE A N 1
ATOM 1189 C CA . PHE A 1 176 ? 1.292 2.951 -12.261 1.00 93.12 176 PHE A CA 1
ATOM 1190 C C . PHE A 1 176 ? 1.966 4.160 -12.897 1.00 93.12 176 PHE A C 1
ATOM 1192 O O . PHE A 1 176 ? 2.152 4.204 -14.115 1.00 93.12 176 PHE A O 1
ATOM 1199 N N . THR A 1 177 ? 2.421 5.092 -12.058 1.00 92.88 177 THR A N 1
ATOM 1200 C CA . THR A 1 177 ? 3.296 6.198 -12.465 1.00 92.88 177 THR A CA 1
ATOM 1201 C C . THR A 1 177 ? 4.555 6.216 -11.605 1.00 92.88 177 THR A C 1
ATOM 1203 O O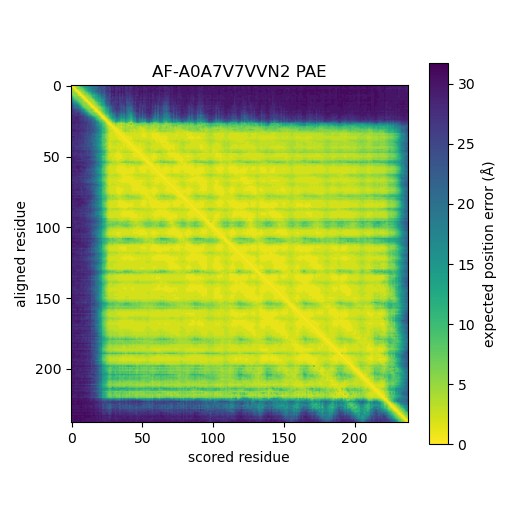 . THR A 1 177 ? 4.536 6.638 -10.457 1.00 92.88 177 THR A O 1
ATOM 1206 N N . ILE A 1 178 ? 5.665 5.755 -12.165 1.00 91.94 178 ILE A N 1
ATOM 1207 C CA . ILE A 1 178 ? 6.896 5.487 -11.425 1.00 91.94 178 ILE A CA 1
ATOM 1208 C C . ILE A 1 178 ? 8.009 6.395 -11.919 1.00 91.94 178 ILE A C 1
ATOM 1210 O O . ILE A 1 178 ? 8.323 6.419 -13.112 1.00 91.94 178 ILE A O 1
ATOM 1214 N N . TYR A 1 179 ? 8.631 7.109 -10.989 1.00 88.38 179 TYR A N 1
ATOM 1215 C CA . TYR A 1 179 ? 9.807 7.925 -11.241 1.00 88.38 179 TYR A CA 1
ATOM 1216 C C . TYR A 1 179 ? 10.947 7.503 -10.320 1.00 88.38 179 TYR A C 1
ATOM 1218 O O . TYR A 1 179 ? 10.740 7.290 -9.129 1.00 88.38 179 TYR A O 1
ATOM 1226 N N . GLY A 1 180 ? 12.159 7.436 -10.867 1.00 87.06 180 GLY A N 1
ATOM 1227 C CA . GLY A 1 180 ? 13.373 7.230 -10.082 1.00 87.06 180 GLY A CA 1
ATOM 1228 C C . GLY A 1 180 ? 14.409 6.361 -10.784 1.00 87.06 180 GLY A C 1
ATOM 1229 O O . GLY A 1 180 ? 14.096 5.525 -11.633 1.00 87.06 180 GLY A O 1
ATOM 1230 N N . THR A 1 181 ? 15.677 6.551 -10.425 1.00 88.00 181 THR A N 1
ATOM 1231 C CA . THR A 1 181 ? 16.758 5.651 -10.849 1.00 88.00 181 THR A CA 1
ATOM 1232 C C . THR A 1 181 ? 16.491 4.252 -10.299 1.00 88.00 181 THR A C 1
ATOM 1234 O O . THR A 1 181 ? 16.176 4.119 -9.120 1.00 88.00 181 THR A O 1
ATOM 1237 N N . ALA A 1 182 ? 16.625 3.219 -11.134 1.00 86.94 182 ALA A N 1
ATOM 1238 C CA . ALA A 1 182 ? 16.388 1.819 -10.771 1.00 86.94 182 ALA A CA 1
ATOM 1239 C C . ALA A 1 182 ? 14.976 1.510 -10.226 1.00 86.94 182 ALA A C 1
ATOM 1241 O O . ALA A 1 182 ? 14.748 0.454 -9.639 1.00 86.94 182 ALA A O 1
ATOM 1242 N N . ALA A 1 183 ? 14.017 2.410 -10.458 1.00 89.81 183 ALA A N 1
ATOM 1243 C CA . ALA A 1 183 ? 12.631 2.229 -10.062 1.00 89.81 183 ALA A CA 1
ATOM 1244 C C . ALA A 1 183 ? 11.894 1.254 -10.997 1.00 89.81 183 ALA A C 1
ATOM 1246 O O . ALA A 1 183 ? 12.238 1.114 -12.174 1.00 89.81 183 ALA A O 1
ATOM 1247 N N . SER A 1 184 ? 10.854 0.588 -10.502 1.00 90.19 184 SER A N 1
ATOM 1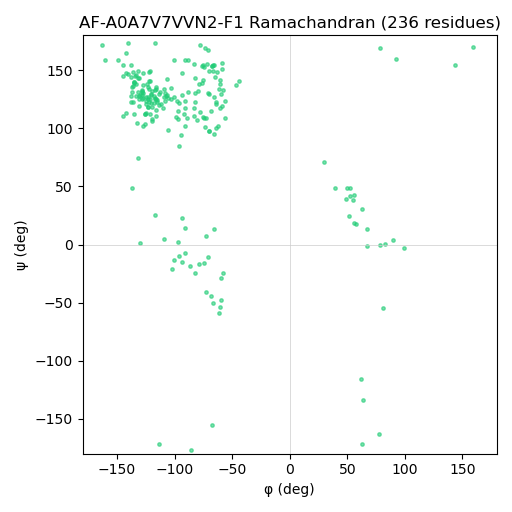248 C CA . SER A 1 184 ? 10.014 -0.277 -11.340 1.00 90.19 184 SER A CA 1
ATOM 1249 C C . SER A 1 184 ? 8.548 -0.247 -10.935 1.00 90.19 184 SER A C 1
ATOM 1251 O O . SER A 1 184 ? 8.223 0.028 -9.785 1.00 90.19 184 SER A O 1
ATOM 1253 N N . ALA A 1 185 ? 7.637 -0.534 -11.869 1.00 91.31 185 ALA A N 1
ATOM 1254 C CA . ALA A 1 185 ? 6.215 -0.633 -11.533 1.00 91.31 185 ALA A CA 1
ATOM 1255 C C . ALA A 1 185 ? 5.920 -1.903 -10.738 1.00 91.31 185 ALA A C 1
ATOM 1257 O O . ALA A 1 185 ? 5.205 -1.842 -9.745 1.00 91.31 185 ALA A O 1
ATOM 1258 N N . ALA A 1 186 ? 6.530 -3.022 -11.120 1.00 93.00 186 ALA A N 1
ATOM 1259 C CA . ALA A 1 186 ? 6.442 -4.273 -10.379 1.00 93.00 186 ALA A CA 1
ATOM 1260 C C . ALA A 1 186 ? 7.827 -4.883 -10.146 1.00 93.00 186 ALA A C 1
ATOM 1262 O O . ALA A 1 186 ? 8.707 -4.821 -11.011 1.00 93.00 186 ALA A O 1
ATOM 1263 N N . PHE A 1 187 ? 8.021 -5.483 -8.978 1.00 94.56 187 PHE A N 1
ATOM 1264 C CA . PHE A 1 187 ? 9.237 -6.186 -8.604 1.00 94.56 187 PHE A CA 1
ATOM 1265 C C . PHE A 1 187 ? 8.884 -7.396 -7.734 1.00 94.56 187 PHE A C 1
ATOM 1267 O O . PHE A 1 187 ? 8.450 -7.249 -6.595 1.00 94.56 187 PHE A O 1
ATOM 1274 N N . ALA A 1 188 ? 9.069 -8.595 -8.272 1.00 96.00 188 ALA A N 1
ATOM 1275 C CA . ALA A 1 188 ? 9.001 -9.843 -7.526 1.00 96.00 188 ALA A CA 1
ATOM 1276 C C . ALA A 1 188 ? 10.428 -10.277 -7.167 1.00 96.00 188 ALA A C 1
ATOM 1278 O O . ALA A 1 188 ? 11.261 -10.430 -8.060 1.00 96.00 188 ALA A O 1
ATOM 1279 N N . ASP A 1 189 ? 10.712 -10.471 -5.884 1.00 94.50 189 ASP A N 1
ATOM 1280 C CA . ASP A 1 189 ? 12.015 -10.891 -5.366 1.00 94.50 189 ASP A CA 1
ATOM 1281 C C . ASP A 1 189 ? 11.908 -12.204 -4.586 1.00 94.50 189 ASP A C 1
ATOM 1283 O O . ASP A 1 189 ? 10.889 -12.445 -3.955 1.00 94.50 189 ASP A O 1
ATOM 1287 N N . ALA A 1 190 ? 12.953 -13.033 -4.581 1.00 92.94 190 ALA A N 1
ATOM 1288 C CA . ALA A 1 190 ? 13.143 -14.180 -3.679 1.00 92.94 190 ALA A CA 1
ATOM 1289 C C . ALA A 1 190 ? 11.840 -14.871 -3.193 1.00 92.94 190 ALA A C 1
ATOM 1291 O O . ALA A 1 190 ? 11.451 -14.751 -2.029 1.00 92.94 190 ALA A O 1
ATOM 1292 N N . GLY A 1 191 ? 11.148 -15.583 -4.085 1.00 93.12 191 GLY A N 1
ATOM 1293 C CA . GLY A 1 191 ? 9.901 -16.304 -3.800 1.00 93.12 191 GLY A CA 1
ATOM 1294 C C . GLY A 1 191 ? 8.632 -15.449 -3.830 1.00 93.12 191 GLY A C 1
ATOM 1295 O O . GLY A 1 191 ? 7.555 -15.956 -3.537 1.00 93.12 191 GLY A O 1
ATOM 1296 N N . GLY A 1 192 ? 8.742 -14.155 -4.118 1.00 97.19 192 GLY A N 1
ATOM 1297 C CA . GLY A 1 192 ? 7.614 -13.247 -4.279 1.00 97.19 192 GLY A CA 1
ATOM 1298 C C . GLY A 1 192 ? 6.889 -13.434 -5.609 1.00 97.19 192 GLY A C 1
ATOM 1299 O O . GLY A 1 192 ? 7.468 -13.861 -6.611 1.00 97.19 192 GLY A O 1
ATOM 1300 N N . GLU A 1 193 ? 5.615 -13.062 -5.623 1.00 97.62 193 GLU A N 1
ATOM 1301 C CA . GLU A 1 193 ? 4.755 -13.152 -6.798 1.00 97.62 193 GLU A CA 1
ATOM 1302 C C . GLU A 1 193 ? 4.004 -11.841 -7.024 1.00 97.62 193 GLU A C 1
ATOM 1304 O O . GLU A 1 193 ? 3.375 -11.311 -6.106 1.00 97.62 193 GLU A O 1
ATOM 1309 N N . VAL A 1 194 ? 4.022 -11.338 -8.261 1.00 96.50 194 VAL A N 1
ATOM 1310 C CA . VAL A 1 194 ? 3.148 -10.233 -8.672 1.00 96.50 194 VAL A CA 1
ATOM 1311 C C . VAL A 1 194 ? 2.338 -10.631 -9.907 1.00 96.50 194 VAL A C 1
ATOM 1313 O O . VAL A 1 194 ? 2.889 -10.976 -10.955 1.00 96.50 194 VAL A O 1
ATOM 1316 N N . THR A 1 195 ? 1.017 -10.542 -9.787 1.00 94.88 195 THR A N 1
ATOM 1317 C CA . THR A 1 195 ? 0.047 -10.749 -10.864 1.00 94.88 195 THR A CA 1
ATOM 1318 C C . THR A 1 195 ? -0.482 -9.404 -11.358 1.00 94.88 195 THR A C 1
ATOM 1320 O O . THR A 1 195 ? -0.993 -8.596 -10.583 1.00 94.88 195 THR A O 1
ATOM 1323 N N . LEU A 1 196 ? -0.360 -9.174 -12.664 1.00 91.31 196 LEU A N 1
ATOM 1324 C CA . LEU A 1 196 ? -0.677 -7.934 -13.366 1.00 91.31 196 LEU A CA 1
ATOM 1325 C C . LEU A 1 196 ? -1.828 -8.179 -14.355 1.00 91.31 196 LEU A C 1
ATOM 1327 O O . LEU A 1 196 ? -1.633 -8.843 -15.375 1.00 91.31 196 LEU A O 1
ATOM 1331 N N . ASN A 1 197 ? -3.008 -7.622 -14.086 1.00 91.94 197 ASN A N 1
ATOM 1332 C CA . ASN A 1 197 ? -4.206 -7.789 -14.913 1.00 91.94 197 ASN A CA 1
ATOM 1333 C C . ASN A 1 197 ? -4.678 -6.429 -15.441 1.00 91.94 197 ASN A C 1
ATOM 1335 O O . ASN A 1 197 ? -5.045 -5.560 -14.654 1.00 91.94 197 ASN A O 1
ATOM 1339 N N . ASP A 1 198 ? -4.699 -6.240 -16.762 1.00 87.81 198 ASP A N 1
ATOM 1340 C CA . ASP A 1 198 ? -5.199 -5.008 -17.403 1.00 87.81 198 ASP A CA 1
ATOM 1341 C C . ASP A 1 198 ? -4.567 -3.709 -16.861 1.00 87.81 198 ASP A C 1
ATOM 1343 O O . ASP A 1 198 ? -5.266 -2.761 -16.509 1.00 87.81 198 ASP A O 1
ATOM 1347 N N . LEU A 1 199 ? -3.235 -3.661 -16.756 1.00 84.50 199 LEU A N 1
ATOM 1348 C CA . LEU A 1 199 ? -2.530 -2.508 -16.186 1.00 84.50 199 LEU A CA 1
ATOM 1349 C C . LEU A 1 199 ? -2.086 -1.489 -17.236 1.00 84.50 199 LEU A C 1
ATOM 1351 O O . LEU A 1 199 ? -1.628 -1.840 -18.330 1.00 84.50 199 LEU A O 1
ATOM 1355 N N . ASN A 1 200 ? -2.083 -0.224 -16.825 1.00 85.44 200 ASN A N 1
ATOM 1356 C CA . ASN A 1 200 ? -1.364 0.845 -17.500 1.00 85.44 200 ASN A CA 1
ATOM 1357 C C . ASN A 1 200 ? -0.128 1.213 -16.675 1.00 85.44 200 ASN A C 1
ATOM 1359 O O . ASN A 1 200 ? -0.225 1.496 -15.482 1.00 85.44 200 ASN A O 1
ATOM 1363 N N . THR A 1 201 ? 1.048 1.203 -17.300 1.00 83.38 201 THR A N 1
ATOM 1364 C CA . THR A 1 201 ? 2.304 1.456 -16.586 1.00 83.38 201 THR A CA 1
ATOM 1365 C C . THR A 1 201 ? 3.147 2.508 -17.290 1.00 83.38 201 THR A C 1
ATOM 1367 O O . THR A 1 201 ? 3.461 2.416 -18.483 1.00 83.38 201 THR A O 1
ATOM 1370 N N . PHE A 1 202 ? 3.567 3.500 -16.512 1.00 84.75 202 PHE A N 1
ATOM 1371 C CA . PHE A 1 202 ? 4.570 4.479 -16.887 1.00 84.75 202 PHE A CA 1
ATOM 1372 C C . PHE A 1 202 ? 5.734 4.392 -15.901 1.00 84.75 202 PHE A C 1
ATOM 1374 O O . PHE A 1 202 ? 5.539 4.565 -14.702 1.00 84.75 202 PHE A O 1
ATOM 1381 N N . SER A 1 203 ? 6.938 4.121 -16.406 1.00 82.31 203 SER A N 1
ATOM 1382 C CA . SER A 1 203 ? 8.166 4.112 -15.605 1.00 82.31 203 SER A CA 1
ATOM 1383 C C . SER A 1 203 ? 9.222 4.992 -16.262 1.00 82.31 203 SER A C 1
ATOM 1385 O O . SER A 1 203 ? 9.463 4.899 -17.473 1.00 82.31 203 SER A O 1
ATOM 1387 N N . PHE A 1 204 ? 9.831 5.872 -15.471 1.00 80.94 204 PHE A N 1
ATOM 1388 C CA . PHE A 1 204 ? 10.806 6.844 -15.936 1.00 80.94 204 PHE A CA 1
ATOM 1389 C C . PHE A 1 204 ? 11.994 6.973 -14.980 1.00 80.94 204 PHE A C 1
ATOM 1391 O O . PHE A 1 204 ? 11.859 7.366 -13.824 1.00 80.94 204 PHE A O 1
ATOM 1398 N N . GLY A 1 205 ? 13.188 6.731 -15.513 1.00 81.62 205 GLY A N 1
ATOM 1399 C CA . GLY A 1 205 ? 14.449 6.903 -14.804 1.00 81.62 205 GLY A CA 1
ATOM 1400 C C . GLY A 1 205 ? 15.575 6.092 -15.435 1.00 81.62 205 GLY A C 1
ATOM 1401 O O . GLY A 1 205 ? 15.352 5.260 -16.321 1.00 81.62 205 GLY A O 1
ATOM 1402 N N . ASP A 1 206 ? 16.804 6.341 -14.987 1.00 80.75 206 ASP A N 1
ATOM 1403 C CA . ASP A 1 206 ? 17.961 5.547 -15.394 1.00 80.75 206 ASP A CA 1
ATOM 1404 C C . ASP A 1 206 ? 17.802 4.116 -14.864 1.00 80.75 206 ASP A C 1
ATOM 1406 O O . ASP A 1 206 ? 17.606 3.917 -13.669 1.00 80.75 206 ASP A O 1
ATOM 1410 N N . ASN A 1 207 ? 17.910 3.112 -15.740 1.00 81.62 207 ASN A N 1
ATOM 1411 C CA . ASN A 1 207 ? 17.690 1.702 -15.395 1.00 81.62 207 ASN A CA 1
ATOM 1412 C C . ASN A 1 207 ? 16.322 1.425 -14.746 1.00 81.62 207 ASN A C 1
ATOM 1414 O O . ASN A 1 207 ? 16.265 0.604 -13.841 1.00 81.62 207 ASN A O 1
ATOM 1418 N N . ALA A 1 208 ? 15.246 2.083 -15.188 1.00 84.31 208 ALA A N 1
ATOM 1419 C CA . ALA A 1 208 ? 13.907 1.904 -14.625 1.00 84.31 208 ALA A CA 1
ATOM 1420 C C . ALA A 1 208 ? 13.053 0.895 -15.435 1.00 84.31 208 ALA A C 1
ATOM 1422 O O . ALA A 1 208 ? 12.338 1.296 -16.362 1.00 84.31 208 ALA A O 1
ATOM 1423 N N . PRO A 1 209 ? 13.151 -0.429 -15.189 1.00 83.62 209 PRO A N 1
ATOM 1424 C CA . PRO A 1 209 ? 12.335 -1.418 -15.889 1.00 83.62 209 PRO A CA 1
ATOM 1425 C C . PRO A 1 209 ? 10.849 -1.275 -15.535 1.00 83.62 209 PRO A C 1
ATOM 1427 O O . PRO A 1 209 ? 10.488 -0.828 -14.452 1.00 83.62 209 PRO A O 1
ATOM 1430 N N . GLY A 1 210 ? 9.964 -1.706 -16.436 1.00 83.81 210 GLY A N 1
ATOM 1431 C CA . GLY A 1 210 ? 8.525 -1.755 -16.148 1.00 83.81 210 GLY A CA 1
ATOM 1432 C C . GLY A 1 210 ? 8.193 -2.793 -15.071 1.00 83.81 210 GLY A C 1
ATOM 1433 O O . GLY A 1 210 ? 7.555 -2.470 -14.076 1.00 83.81 210 GLY A O 1
ATOM 1434 N N . ALA A 1 211 ? 8.681 -4.024 -15.232 1.00 88.06 211 ALA A N 1
ATOM 1435 C CA . ALA A 1 211 ? 8.495 -5.110 -14.276 1.00 88.06 211 ALA A CA 1
ATOM 1436 C C . ALA A 1 211 ? 9.761 -5.975 -14.176 1.00 88.06 211 ALA A C 1
ATOM 1438 O O . ALA A 1 211 ? 10.476 -6.134 -15.169 1.00 88.06 211 ALA A O 1
ATOM 1439 N N . VAL A 1 212 ? 10.032 -6.528 -12.991 1.00 89.56 212 VAL A N 1
ATOM 1440 C CA . VAL A 1 212 ? 11.199 -7.381 -12.707 1.00 89.56 212 VAL A CA 1
ATOM 1441 C C . VAL A 1 212 ? 10.787 -8.603 -11.888 1.00 89.56 212 VAL A C 1
ATOM 1443 O O . VAL A 1 212 ? 10.034 -8.469 -10.929 1.00 89.56 212 VAL A O 1
ATOM 1446 N N . ALA A 1 213 ? 11.302 -9.777 -12.253 1.00 91.44 213 ALA A N 1
ATOM 1447 C CA . ALA A 1 213 ? 11.346 -10.960 -11.397 1.00 91.44 213 ALA A CA 1
ATOM 1448 C C . ALA A 1 213 ? 12.820 -11.281 -11.129 1.00 91.44 213 ALA A C 1
ATOM 1450 O O . ALA A 1 213 ? 13.603 -11.422 -12.073 1.00 91.44 213 ALA A O 1
ATOM 1451 N N . SER A 1 214 ? 13.213 -11.324 -9.861 1.00 88.81 214 SER A N 1
ATOM 1452 C CA . SER A 1 214 ? 14.588 -11.520 -9.413 1.00 88.81 214 SER A CA 1
ATOM 1453 C C . SER A 1 214 ? 14.643 -12.507 -8.249 1.00 88.81 214 SER A C 1
ATOM 1455 O O . SER A 1 214 ? 13.730 -12.602 -7.442 1.00 88.81 214 SER A O 1
ATOM 1457 N N . GLY A 1 215 ? 15.733 -13.265 -8.142 1.00 85.06 215 GLY A N 1
ATOM 1458 C CA . GLY A 1 215 ? 15.888 -14.267 -7.088 1.00 85.06 215 GLY A CA 1
ATOM 1459 C C . GLY A 1 215 ? 15.125 -15.570 -7.356 1.00 85.06 215 GLY A C 1
ATOM 1460 O O . GLY A 1 215 ? 14.340 -15.687 -8.300 1.00 85.06 215 GLY A O 1
ATOM 1461 N N . ALA A 1 216 ? 15.423 -16.582 -6.539 1.00 85.69 216 ALA A N 1
ATOM 1462 C CA . ALA A 1 216 ? 14.834 -17.913 -6.666 1.00 85.69 216 ALA A CA 1
ATOM 1463 C C . ALA A 1 216 ? 13.312 -17.856 -6.499 1.00 85.69 216 ALA A C 1
ATOM 1465 O O . ALA A 1 216 ? 12.823 -17.092 -5.672 1.00 85.69 216 ALA A O 1
ATOM 1466 N N . ASP A 1 217 ? 12.590 -18.654 -7.286 1.00 88.38 217 ASP A N 1
ATOM 1467 C CA . ASP A 1 217 ? 11.134 -18.833 -7.205 1.00 88.38 217 ASP A CA 1
ATOM 1468 C C . ASP A 1 217 ? 10.297 -17.540 -7.318 1.00 88.38 217 ASP A C 1
ATOM 1470 O O . ASP A 1 217 ? 9.128 -17.521 -6.941 1.00 88.38 217 ASP A O 1
ATOM 1474 N N . SER A 1 218 ? 10.875 -16.457 -7.847 1.00 78.88 218 SER A N 1
ATOM 1475 C CA . SER A 1 218 ? 10.147 -15.218 -8.135 1.00 78.88 218 SER A CA 1
ATOM 1476 C C . SER A 1 218 ? 9.292 -15.356 -9.395 1.00 78.88 218 SER A C 1
ATOM 1478 O O . SER A 1 218 ? 9.732 -15.925 -10.397 1.00 78.88 218 SER A O 1
ATOM 1480 N N . ASN A 1 219 ? 8.069 -14.819 -9.361 1.00 87.56 219 ASN A N 1
ATOM 1481 C CA . ASN A 1 219 ? 7.121 -14.946 -10.468 1.00 87.56 219 ASN A CA 1
ATOM 1482 C C . ASN A 1 219 ? 6.445 -13.618 -10.826 1.00 87.56 219 ASN A C 1
ATOM 1484 O O . ASN A 1 219 ? 6.002 -12.857 -9.965 1.00 87.56 219 ASN A O 1
ATOM 1488 N N . LEU A 1 220 ? 6.325 -13.380 -12.133 1.00 86.38 220 LEU A N 1
ATOM 1489 C CA . LEU A 1 220 ? 5.499 -12.328 -12.714 1.00 86.38 220 LEU A CA 1
ATOM 1490 C C . LEU A 1 220 ? 4.488 -12.956 -13.663 1.00 86.38 220 LEU A C 1
ATOM 1492 O O . LEU A 1 220 ? 4.874 -13.598 -14.643 1.00 86.38 220 LEU A O 1
ATOM 1496 N N . TYR A 1 221 ? 3.207 -12.711 -13.413 1.00 85.69 221 TYR A N 1
ATOM 1497 C CA . TYR A 1 221 ? 2.132 -13.120 -14.309 1.00 85.69 221 TYR A CA 1
ATOM 1498 C C . TYR A 1 221 ? 1.480 -11.890 -14.929 1.00 85.69 221 TYR A C 1
ATOM 1500 O O . TYR A 1 221 ? 1.144 -10.942 -14.228 1.00 85.69 221 TYR A O 1
ATOM 1508 N N . GLY A 1 222 ? 1.307 -11.901 -16.250 1.00 77.00 222 GLY A N 1
ATOM 1509 C CA . GLY A 1 222 ? 0.580 -10.867 -16.979 1.00 77.00 222 GLY A CA 1
ATOM 1510 C C . GLY A 1 222 ? -0.635 -11.471 -17.666 1.00 77.00 222 GLY A C 1
ATOM 1511 O O . GLY A 1 222 ? -0.477 -12.375 -18.488 1.00 77.00 222 GLY A O 1
ATOM 1512 N N . TYR A 1 223 ? -1.827 -10.965 -17.359 1.00 66.44 223 TYR A N 1
ATOM 1513 C CA . TYR A 1 223 ? -3.059 -11.347 -18.040 1.00 66.44 223 TYR A CA 1
ATOM 1514 C C . TYR A 1 223 ? -3.656 -10.120 -18.743 1.00 66.44 223 TYR A C 1
ATOM 1516 O O . TYR A 1 223 ? -3.848 -9.067 -18.138 1.00 66.44 223 TYR A O 1
ATOM 1524 N N . HIS A 1 224 ? -3.943 -10.281 -20.040 1.00 59.78 224 HIS A N 1
ATOM 1525 C CA . HIS A 1 224 ? -4.459 -9.236 -20.937 1.00 59.78 224 HIS A CA 1
ATOM 1526 C C . HIS A 1 224 ? -3.508 -8.031 -21.145 1.00 59.78 224 HIS A C 1
ATOM 1528 O O . HIS A 1 224 ? -2.310 -8.123 -20.878 1.00 59.78 224 HIS A O 1
ATOM 1534 N N . SER A 1 225 ? -3.981 -6.970 -21.809 1.00 51.59 225 SER A N 1
ATOM 1535 C CA . SER A 1 225 ? -3.152 -5.928 -22.438 1.00 51.59 225 SER A CA 1
ATOM 1536 C C . SER A 1 225 ? -2.320 -5.134 -21.425 1.00 51.59 225 SER A C 1
ATOM 1538 O O . SER A 1 225 ? -2.808 -4.184 -20.827 1.00 51.59 225 SER A O 1
ATOM 1540 N N . LEU A 1 226 ? -1.037 -5.472 -21.290 1.00 53.44 226 LEU A N 1
ATOM 1541 C CA . LEU A 1 226 ? -0.059 -4.656 -20.575 1.00 53.44 226 LEU A CA 1
ATOM 1542 C C . LEU A 1 226 ? 0.465 -3.552 -21.506 1.00 53.44 226 LEU A C 1
ATOM 1544 O O . LEU A 1 226 ? 1.212 -3.828 -22.449 1.00 53.44 226 LEU A O 1
ATOM 1548 N N . VAL A 1 227 ? 0.105 -2.295 -21.237 1.00 57.41 227 VAL A N 1
ATOM 1549 C CA . VAL A 1 227 ? 0.719 -1.147 -21.919 1.00 57.41 227 VAL A CA 1
ATOM 1550 C C . VAL A 1 227 ? 1.918 -0.689 -21.095 1.00 57.41 227 VAL A C 1
ATOM 1552 O O . VAL A 1 227 ? 1.776 -0.036 -20.061 1.00 57.41 227 VAL A O 1
ATOM 1555 N N . VAL A 1 228 ? 3.118 -1.058 -21.552 1.00 56.41 228 VAL A N 1
ATOM 1556 C CA . VAL A 1 228 ? 4.376 -0.564 -20.982 1.00 56.41 228 VAL A CA 1
ATOM 1557 C C . VAL A 1 228 ? 4.903 0.570 -21.850 1.00 56.41 228 VAL A C 1
ATOM 1559 O O . VAL A 1 228 ? 5.380 0.340 -22.963 1.00 56.41 228 VAL A O 1
ATOM 1562 N N . SER A 1 229 ? 4.861 1.797 -21.336 1.00 50.47 229 SER A N 1
ATOM 1563 C CA . SER A 1 229 ? 5.504 2.937 -21.992 1.00 50.47 229 SER A CA 1
ATOM 1564 C C . SER A 1 229 ? 6.907 3.135 -21.409 1.00 50.47 229 SER A C 1
ATOM 1566 O O . SER A 1 229 ? 7.085 3.765 -20.370 1.00 50.47 229 SER A O 1
ATOM 1568 N N . LEU A 1 230 ? 7.915 2.544 -22.062 1.00 41.28 230 LEU A N 1
ATOM 1569 C CA . LEU A 1 230 ? 9.332 2.674 -21.696 1.00 41.28 230 LEU A CA 1
ATOM 1570 C C . LEU A 1 230 ? 9.961 3.847 -22.450 1.00 41.28 230 LEU A C 1
ATOM 1572 O O . LEU A 1 230 ? 10.092 3.799 -23.675 1.00 41.28 230 LEU A O 1
ATOM 1576 N N . LYS A 1 231 ? 10.438 4.870 -21.734 1.00 41.31 231 LYS A N 1
ATOM 1577 C CA . LYS A 1 231 ? 11.302 5.900 -22.327 1.00 41.31 231 LYS A CA 1
ATOM 1578 C C . LYS A 1 231 ? 12.744 5.704 -21.867 1.00 41.31 231 LYS A C 1
ATOM 1580 O O . LYS A 1 231 ? 13.134 6.149 -20.796 1.00 41.31 231 LYS A O 1
ATOM 1585 N N . TRP A 1 232 ? 13.547 5.061 -22.716 1.00 32.84 232 TRP A N 1
ATOM 1586 C CA . TRP A 1 232 ? 14.998 4.958 -22.541 1.00 32.84 232 TRP A CA 1
ATOM 1587 C C . TRP A 1 232 ? 15.657 6.342 -22.622 1.00 32.84 232 TRP A C 1
ATOM 1589 O O . TRP A 1 232 ? 15.597 6.998 -23.665 1.00 32.84 232 TRP A O 1
ATOM 1599 N N . VAL A 1 233 ? 16.361 6.757 -21.568 1.00 37.72 233 VAL A N 1
ATOM 1600 C CA . VAL A 1 233 ? 17.363 7.826 -21.653 1.00 37.72 233 VAL A CA 1
ATOM 1601 C C . VAL A 1 233 ? 18.729 7.156 -21.801 1.00 37.72 233 VAL A C 1
ATOM 1603 O O . VAL A 1 233 ? 19.178 6.415 -20.932 1.00 37.72 233 VAL A O 1
ATOM 1606 N N . ARG A 1 234 ? 19.396 7.358 -22.946 1.00 32.41 234 ARG A N 1
ATOM 1607 C CA . ARG A 1 234 ? 20.794 6.934 -23.113 1.00 32.41 234 ARG A CA 1
ATOM 1608 C C . ARG A 1 234 ? 21.654 7.727 -22.132 1.00 32.41 234 ARG A C 1
ATOM 1610 O O . ARG A 1 234 ? 21.715 8.950 -22.248 1.00 32.41 234 ARG A O 1
ATOM 1617 N N . LYS A 1 235 ? 22.389 7.038 -21.254 1.00 38.44 235 LYS A N 1
ATOM 1618 C CA . LYS A 1 235 ? 23.516 7.634 -20.527 1.00 38.44 235 LYS A CA 1
ATOM 1619 C C . LYS A 1 235 ? 24.513 8.199 -21.539 1.00 38.44 235 LYS A C 1
ATOM 1621 O O . LYS A 1 235 ? 25.187 7.453 -22.248 1.00 38.44 235 LYS A O 1
ATOM 1626 N N . GLY A 1 236 ? 24.586 9.524 -21.623 1.00 38.88 236 GLY A N 1
ATOM 1627 C CA . GLY A 1 236 ? 25.717 10.200 -22.238 1.00 38.88 236 GLY A CA 1
ATOM 1628 C C . GLY A 1 236 ? 26.930 9.989 -21.342 1.00 38.88 236 GLY A C 1
ATOM 1629 O O . GLY A 1 236 ? 26.939 10.445 -20.203 1.00 38.88 236 GLY A O 1
ATOM 1630 N N . THR A 1 237 ? 27.937 9.282 -21.843 1.00 42.81 237 THR A N 1
ATOM 1631 C CA . THR A 1 237 ? 29.269 9.247 -21.238 1.00 42.81 237 THR A CA 1
ATOM 1632 C C . THR A 1 237 ? 29.807 10.674 -21.121 1.00 42.81 237 THR A C 1
ATOM 1634 O O . THR A 1 237 ? 29.909 11.370 -22.136 1.00 42.81 237 THR A O 1
ATOM 1637 N N . ARG A 1 238 ? 30.161 11.098 -19.908 1.00 38.59 238 ARG A N 1
ATOM 1638 C CA . ARG A 1 238 ? 31.162 12.140 -19.670 1.00 38.59 238 ARG A CA 1
ATOM 1639 C C . ARG A 1 238 ? 32.225 11.579 -18.749 1.00 38.59 238 ARG A C 1
ATOM 1641 O O . ARG A 1 238 ? 31.829 10.878 -17.794 1.00 38.59 238 ARG A O 1
#